Protein 5BYP (pdb70)

Structure (mmCIF, N/CA/C/O backbone):
data_5BYP
#
_entry.id   5BYP
#
_cell.length_a   64.800
_cell.length_b   64.800
_cell.length_c   235.930
_cell.angle_alpha   90.000
_cell.angle_beta   90.000
_cell.angle_gamma   90.000
#
_symmetry.space_group_name_H-M   'I 41 2 2'
#
loop_
_atom_site.group_PDB
_atom_site.id
_atom_site.type_symbol
_atom_site.label_atom_id
_atom_site.label_alt_id
_atom_site.label_comp_id
_atom_site.label_asym_id
_atom_site.label_entity_id
_atom_site.label_seq_id
_atom_site.pdbx_PDB_ins_code
_atom_site.Cartn_x
_atom_site.Cartn_y
_atom_site.Cartn_z
_atom_site.occupancy
_atom_site.B_iso_or_equiv
_atom_site.auth_seq_id
_atom_site.auth_comp_id
_atom_site.auth_asym_id
_atom_site.auth_atom_id
_atom_site.pdbx_PDB_model_num
ATOM 1 N N . ASP A 1 7 ? -7.599 22.574 -27.952 1.00 118.93 30 ASP A N 1
ATOM 2 C CA . ASP A 1 7 ? -8.918 23.034 -27.525 1.00 118.60 30 ASP A CA 1
ATOM 3 C C . ASP A 1 7 ? -8.999 23.156 -25.960 1.00 123.85 30 ASP A C 1
ATOM 4 O O . ASP A 1 7 ? -10.062 23.508 -25.412 1.00 122.16 30 ASP A O 1
ATOM 6 N N . TRP A 1 8 ? -7.863 22.894 -25.258 1.00 121.30 31 TRP A N 1
ATOM 7 C CA . TRP A 1 8 ? -7.818 22.994 -23.797 1.00 118.63 31 TRP A CA 1
ATOM 8 C C . TRP A 1 8 ? -7.125 24.277 -23.318 1.00 120.22 31 TRP A C 1
ATOM 9 O O . TRP A 1 8 ? -7.419 24.751 -22.221 1.00 118.06 31 TRP A O 1
ATOM 20 N N . VAL A 1 9 ? -6.189 24.807 -24.125 1.00 117.06 32 VAL A N 1
ATOM 21 C CA . VAL A 1 9 ? -5.331 25.971 -23.853 1.00 115.33 32 VAL A CA 1
ATOM 22 C C . VAL A 1 9 ? -6.116 27.177 -23.266 1.00 117.74 32 VAL A C 1
ATOM 23 O O . VAL A 1 9 ? -7.233 27.465 -23.705 1.00 119.40 32 VAL A O 1
ATOM 27 N N . GLY A 1 10 ? -5.503 27.846 -22.281 1.00 111.13 33 GLY A N 1
ATOM 28 C CA . GLY A 1 10 ? -6.048 29.037 -21.640 1.00 110.33 33 GLY A CA 1
ATOM 29 C C . GLY A 1 10 ? -6.492 28.862 -20.197 1.00 110.52 33 GLY A C 1
ATOM 30 O O . GLY A 1 10 ? -6.364 27.773 -19.625 1.00 108.33 33 GLY A O 1
ATOM 31 N N . LYS A 1 11 ? -7.008 29.961 -19.595 1.00 105.30 34 LYS A N 1
ATOM 32 C CA . LYS A 1 11 ? -7.543 29.985 -18.231 1.00 101.51 34 LYS A CA 1
ATOM 33 C C . LYS A 1 11 ? -9.026 29.654 -18.255 1.00 103.55 34 LYS A C 1
ATOM 34 O O . LYS A 1 11 ? -9.753 30.105 -19.151 1.00 106.22 34 LYS A O 1
ATOM 40 N N . TRP A 1 12 ? -9.478 28.877 -17.273 1.00 96.10 35 TRP A N 1
ATOM 41 C CA . TRP A 1 12 ? -10.864 28.445 -17.166 1.00 95.89 35 TRP A CA 1
ATOM 42 C C . TRP A 1 12 ? -11.398 28.723 -15.771 1.00 98.98 35 TRP A C 1
ATOM 43 O O . TRP A 1 12 ? -10.899 28.160 -14.797 1.00 98.11 35 TRP A O 1
ATOM 54 N N . GLN A 1 13 ? -12.383 29.611 -15.655 1.00 96.48 36 GLN A N 1
ATOM 55 C CA . GLN A 1 13 ? -12.911 29.934 -14.349 1.00 95.48 36 GLN A CA 1
ATOM 56 C C . GLN A 1 13 ? -13.908 28.902 -13.909 1.00 99.65 36 GLN A C 1
ATOM 57 O O . GLN A 1 13 ? -14.899 28.682 -14.608 1.00 101.65 36 GLN A O 1
ATOM 63 N N . LEU A 1 14 ? -13.691 28.300 -12.713 1.00 93.81 37 LEU A N 1
ATOM 64 C CA . LEU A 1 14 ? -14.675 27.381 -12.161 1.00 93.12 37 LEU A CA 1
ATOM 65 C C . LEU A 1 14 ? -15.868 28.199 -11.664 1.00 95.71 37 LEU A C 1
ATOM 66 O O . LEU A 1 14 ? -15.748 28.975 -10.702 1.00 94.19 37 LEU A O 1
ATOM 71 N N . ARG A 1 15 ? -16.982 28.101 -12.398 1.00 92.93 38 ARG A N 1
ATOM 72 C CA . ARG A 1 15 ? -18.206 28.818 -12.082 1.00 94.02 38 ARG A CA 1
ATOM 73 C C . ARG A 1 15 ? -18.911 28.151 -10.903 1.00 96.56 38 ARG A C 1
ATOM 74 O O . ARG A 1 15 ? -19.312 28.856 -9.982 1.00 97.39 38 ARG A O 1
ATOM 76 N N . GLU A 1 16 ? -19.042 26.798 -10.900 1.00 91.23 39 GLU A N 1
ATOM 77 C CA . GLU A 1 16 ? -19.733 26.138 -9.800 1.00 91.89 39 GLU A CA 1
ATOM 78 C C . GLU A 1 16 ? -19.430 24.639 -9.666 1.00 95.82 39 GLU A C 1
ATOM 79 O O . GLU A 1 16 ? -18.973 23.989 -10.607 1.00 92.88 39 GLU A O 1
ATOM 85 N N . TYR A 1 17 ? -19.744 24.099 -8.465 1.00 95.50 40 TYR A N 1
ATOM 86 C CA . TYR A 1 17 ? -19.765 22.674 -8.153 1.00 96.12 40 TYR A CA 1
ATOM 87 C C . TYR A 1 17 ? -21.214 22.205 -8.143 1.00 102.93 40 TYR A C 1
ATOM 88 O O . TYR A 1 17 ? -22.080 22.911 -7.618 1.00 102.93 40 TYR A O 1
ATOM 97 N N . GLN A 1 18 ? -21.477 21.016 -8.700 1.00 100.08 41 GLN A N 1
ATOM 98 C CA . GLN A 1 18 ? -22.796 20.400 -8.727 1.00 102.44 41 GLN A CA 1
ATOM 99 C C . GLN A 1 18 ? -22.697 19.029 -8.095 1.00 107.38 41 GLN A C 1
ATOM 100 O O . GLN A 1 18 ? -22.229 18.085 -8.735 1.00 106.73 41 GLN A O 1
ATOM 106 N N . TYR A 1 19 ? -23.056 18.922 -6.820 1.00 105.86 42 TYR A N 1
ATOM 107 C CA . TYR A 1 19 ? -22.916 17.666 -6.081 1.00 106.68 42 TYR A CA 1
ATOM 108 C C . TYR A 1 19 ? -24.020 16.688 -6.498 1.00 113.56 42 TYR A C 1
ATOM 109 O O . TYR A 1 19 ? -25.079 17.147 -6.935 1.00 116.91 42 TYR A O 1
ATOM 118 N N . PRO A 1 20 ? -23.731 15.346 -6.512 1.00 108.24 43 PRO A N 1
ATOM 119 C CA . PRO A 1 20 ? -24.711 14.369 -7.010 1.00 111.74 43 PRO A CA 1
ATOM 120 C C . PRO A 1 20 ? -26.167 14.695 -6.682 1.00 119.32 43 PRO A C 1
ATOM 121 O O . PRO A 1 20 ? -26.900 15.058 -7.591 1.00 120.65 43 PRO A O 1
ATOM 125 N N . ASP A 1 21 ? -26.554 14.657 -5.410 1.00 117.34 44 ASP A N 1
ATOM 126 C CA . ASP A 1 21 ? -27.912 14.857 -4.907 1.00 121.18 44 ASP A CA 1
ATOM 127 C C . ASP A 1 21 ? -28.602 16.193 -5.359 1.00 123.02 44 ASP A C 1
ATOM 128 O O . ASP A 1 21 ? -29.791 16.363 -5.105 1.00 126.57 44 ASP A O 1
ATOM 133 N N . GLY A 1 22 ? -27.893 17.078 -6.055 1.00 115.35 45 GLY A N 1
ATOM 134 C CA . GLY A 1 22 ? -28.500 18.294 -6.595 1.00 115.57 45 GLY A CA 1
ATOM 135 C C . GLY A 1 22 ? -27.902 19.637 -6.209 1.00 117.35 45 GLY A C 1
ATOM 136 O O . GLY A 1 22 ? -28.083 20.612 -6.950 1.00 116.75 45 GLY A O 1
ATOM 137 N N . LYS A 1 23 ? -27.196 19.717 -5.044 1.00 111.27 46 LYS A N 1
ATOM 138 C CA . LYS A 1 23 ? -26.651 20.970 -4.498 1.00 108.19 46 LYS A CA 1
ATOM 139 C C . LYS A 1 23 ? -25.713 21.718 -5.500 1.00 109.83 46 LYS A C 1
ATOM 140 O O . LYS A 1 23 ? -24.972 21.071 -6.253 1.00 107.04 46 LYS A O 1
ATOM 142 N N . VAL A 1 24 ? -25.775 23.101 -5.497 1.00 106.84 47 VAL A N 1
ATOM 143 C CA . VAL A 1 24 ? -24.969 23.966 -6.375 1.00 104.18 47 VAL A CA 1
ATOM 144 C C . VAL A 1 24 ? -24.106 24.949 -5.526 1.00 109.15 47 VAL A C 1
ATOM 145 O O . VAL A 1 24 ? -24.633 25.683 -4.694 1.00 111.85 47 VAL A O 1
ATOM 149 N N . GLN A 1 25 ? -22.787 24.928 -5.726 1.00 103.35 48 GLN A N 1
ATOM 150 C CA . GLN A 1 25 ? -21.870 25.795 -4.986 1.00 101.58 48 GLN A CA 1
ATOM 151 C C . GLN A 1 25 ? -21.223 26.848 -5.905 1.00 106.70 48 GLN A C 1
ATOM 152 O O . GLN A 1 25 ? -20.384 26.509 -6.739 1.00 102.78 48 GLN A O 1
ATOM 158 N N . LYS A 1 26 ? -21.657 28.130 -5.766 1.00 107.37 49 LYS A N 1
ATOM 159 C CA . LYS A 1 26 ? -21.110 29.268 -6.518 1.00 107.53 49 LYS A CA 1
ATOM 160 C C . LYS A 1 26 ? -19.627 29.480 -6.169 1.00 110.68 49 LYS A C 1
ATOM 161 O O . LYS A 1 26 ? -19.283 29.576 -4.990 1.00 110.68 49 LYS A O 1
ATOM 167 N N . VAL A 1 27 ? -18.755 29.488 -7.202 1.00 106.21 50 VAL A N 1
ATOM 168 C CA . VAL A 1 27 ? -17.296 29.676 -7.091 1.00 104.25 50 VAL A CA 1
ATOM 169 C C . VAL A 1 27 ? -16.862 30.875 -7.972 1.00 113.03 50 VAL A C 1
ATOM 170 O O . VAL A 1 27 ? -17.367 31.020 -9.091 1.00 115.50 50 VAL A O 1
ATOM 174 N N . ASP A 1 28 ? -15.928 31.722 -7.484 1.00 110.38 51 ASP A N 1
ATOM 175 C CA . ASP A 1 28 ? -15.478 32.897 -8.254 1.00 111.98 51 ASP A CA 1
ATOM 176 C C . ASP A 1 28 ? -13.966 33.037 -8.230 1.00 110.37 51 ASP A C 1
ATOM 177 O O . ASP A 1 28 ? -13.369 33.550 -9.180 1.00 111.21 51 ASP A O 1
ATOM 182 N N . SER A 1 29 ? -13.366 32.579 -7.125 1.00 100.87 52 SER A N 1
ATOM 183 C CA . SER A 1 29 ? -11.952 32.652 -6.794 1.00 96.92 52 SER A CA 1
ATOM 184 C C . SER A 1 29 ? -11.078 31.609 -7.547 1.00 91.31 52 SER A C 1
ATOM 185 O O . SER A 1 29 ? -9.857 31.784 -7.593 1.00 89.28 52 SER A O 1
ATOM 188 N N . ILE A 1 30 ? -11.680 30.550 -8.125 1.00 82.77 53 ILE A N 1
ATOM 189 C CA . ILE A 1 30 ? -10.916 29.428 -8.689 1.00 79.78 53 ILE A CA 1
ATOM 190 C C . ILE A 1 30 ? -10.793 29.474 -10.236 1.00 85.69 53 ILE A C 1
ATOM 191 O O . ILE A 1 30 ? -11.775 29.696 -10.952 1.00 87.14 53 ILE A O 1
ATOM 196 N N . PHE A 1 31 ? -9.554 29.216 -10.729 1.00 81.03 54 PHE A N 1
ATOM 197 C CA . PHE A 1 31 ? -9.209 29.148 -12.151 1.00 80.88 54 PHE A CA 1
ATOM 198 C C . PHE A 1 31 ? -8.300 27.945 -12.414 1.00 84.19 54 PHE A C 1
ATOM 199 O O . PHE A 1 31 ? -7.442 27.631 -11.584 1.00 83.63 54 PHE A O 1
ATOM 207 N N . TYR A 1 32 ? -8.500 27.261 -13.564 1.00 80.45 55 TYR A N 1
ATOM 208 C CA . TYR A 1 32 ? -7.650 26.153 -14.051 1.00 78.37 55 TYR A CA 1
ATOM 209 C C . TYR A 1 32 ? -7.021 26.579 -15.348 1.00 83.52 55 TYR A C 1
ATOM 210 O O . TYR A 1 32 ? -7.691 27.188 -16.163 1.00 85.03 55 TYR A O 1
ATOM 219 N N . GLY A 1 33 ? -5.737 26.310 -15.516 1.00 81.73 56 GLY A N 1
ATOM 220 C CA . GLY A 1 33 ? -4.990 26.668 -16.725 1.00 83.67 56 GLY A CA 1
ATOM 221 C C . GLY A 1 33 ? -4.397 25.451 -17.395 1.00 86.63 56 GLY A C 1
ATOM 222 O O . GLY A 1 33 ? -3.907 24.548 -16.716 1.00 83.84 56 GLY A O 1
ATOM 223 N N . PHE A 1 34 ? -4.474 25.399 -18.722 1.00 86.04 57 PHE A N 1
ATOM 224 C CA . PHE A 1 34 ? -3.983 24.263 -19.490 1.00 86.65 57 PHE A CA 1
ATOM 225 C C . PHE A 1 34 ? -3.066 24.750 -20.596 1.00 95.36 57 PHE A C 1
ATOM 226 O O . PHE A 1 34 ? -3.427 25.676 -21.307 1.00 96.89 57 PHE A O 1
ATOM 234 N N . GLN A 1 35 ? -1.862 24.188 -20.700 1.00 94.71 58 GLN A N 1
ATOM 235 C CA . GLN A 1 35 ? -0.898 24.584 -21.739 1.00 98.78 58 GLN A CA 1
ATOM 236 C C . GLN A 1 35 ? -0.014 23.425 -22.137 1.00 103.48 58 GLN A C 1
ATOM 237 O O . GLN A 1 35 ? 0.902 23.093 -21.388 1.00 102.93 58 GLN A O 1
ATOM 243 N N . LYS A 1 36 ? -0.260 22.832 -23.320 1.00 101.58 59 LYS A N 1
ATOM 244 C CA . LYS A 1 36 ? 0.559 21.782 -23.949 1.00 102.91 59 LYS A CA 1
ATOM 245 C C . LYS A 1 36 ? 1.123 20.756 -22.935 1.00 103.79 59 LYS A C 1
ATOM 246 O O . LYS A 1 36 ? 2.336 20.559 -22.854 1.00 104.82 59 LYS A O 1
ATOM 252 N N . GLY A 1 37 ? 0.233 20.130 -22.172 1.00 97.72 60 GLY A N 1
ATOM 253 C CA . GLY A 1 37 ? 0.607 19.137 -21.165 1.00 95.33 60 GLY A CA 1
ATOM 254 C C . GLY A 1 37 ? 0.765 19.664 -19.744 1.00 93.62 60 GLY A C 1
ATOM 255 O O . GLY A 1 37 ? 0.699 18.888 -18.790 1.00 90.85 60 GLY A O 1
ATOM 256 N N . SER A 1 38 ? 0.982 20.979 -19.587 1.00 88.89 61 SER A N 1
ATOM 257 C CA . SER A 1 38 ? 1.161 21.591 -18.270 1.00 86.49 61 SER A CA 1
ATOM 258 C C . SER A 1 38 ? -0.143 22.121 -17.703 1.00 89.52 61 SER A C 1
ATOM 259 O O . SER A 1 38 ? -0.989 22.663 -18.431 1.00 90.41 61 SER A O 1
ATOM 262 N N . PHE A 1 39 ? -0.285 21.996 -16.387 1.00 81.86 62 PHE A N 1
ATOM 263 C CA . PHE A 1 39 ? -1.468 22.429 -15.681 1.00 78.63 62 PHE A CA 1
ATOM 264 C C . PHE A 1 39 ? -1.128 23.504 -14.674 1.00 82.56 62 PHE A C 1
ATOM 265 O O . PHE A 1 39 ? -0.086 23.446 -14.026 1.00 82.60 62 PHE A O 1
ATOM 273 N N . LEU A 1 40 ? -2.011 24.498 -14.561 1.00 79.41 63 LEU A N 1
ATOM 274 C CA . LEU A 1 40 ? -1.935 25.616 -13.621 1.00 78.08 63 LEU A CA 1
ATOM 275 C C . LEU A 1 40 ? -3.256 25.780 -12.939 1.00 81.27 63 LEU A C 1
ATOM 276 O O . LEU A 1 40 ? -4.294 25.581 -13.568 1.00 83.19 63 LEU A O 1
ATOM 281 N N . ALA A 1 41 ? -3.248 26.173 -11.676 1.00 75.45 64 ALA A N 1
ATOM 282 C CA . ALA A 1 41 ? -4.474 26.446 -10.939 1.00 75.50 64 ALA A CA 1
ATOM 283 C C . ALA A 1 41 ? -4.230 27.607 -9.967 1.00 85.45 64 ALA A C 1
ATOM 284 O O . ALA A 1 41 ? -3.120 27.713 -9.420 1.00 85.02 64 ALA A O 1
ATOM 286 N N . TYR A 1 42 ? -5.218 28.536 -9.819 1.00 86.24 65 TYR A N 1
ATOM 287 C CA . TYR A 1 42 ? -5.063 29.697 -8.925 1.00 88.55 65 TYR A CA 1
ATOM 288 C C . TYR A 1 42 ? -6.343 30.016 -8.138 1.00 89.62 65 TYR A C 1
ATOM 289 O O . TYR A 1 42 ? -7.459 29.925 -8.670 1.00 87.43 65 TYR A O 1
ATOM 298 N N . CYS A 1 43 ? -6.146 30.423 -6.864 1.00 86.24 66 CYS A N 1
ATOM 299 C CA . CYS A 1 43 ? -7.186 30.853 -5.933 1.00 86.26 66 CYS A CA 1
ATOM 300 C C . CYS A 1 43 ? -7.020 32.312 -5.676 1.00 93.19 66 CYS A C 1
ATOM 301 O O . CYS A 1 43 ? -5.973 32.735 -5.203 1.00 91.74 66 CYS A O 1
ATOM 312 N N . ASN A 1 45 ? -8.063 36.369 -4.389 1.00 104.37 68 ASN A N 1
ATOM 313 C CA . ASN A 1 45 ? -8.289 37.181 -3.213 1.00 106.76 68 ASN A CA 1
ATOM 314 C C . ASN A 1 45 ? -8.443 38.623 -3.711 1.00 114.50 68 ASN A C 1
ATOM 315 O O . ASN A 1 45 ? -7.531 39.135 -4.3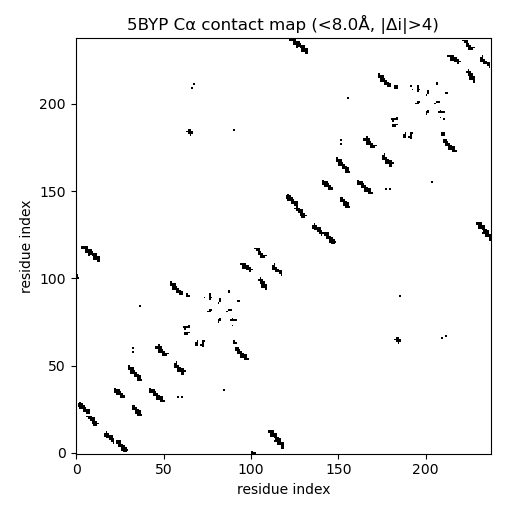73 1.00 116.15 68 ASN A O 1
ATOM 317 N N . LYS A 1 46 ? -9.641 39.243 -3.485 1.00 111.29 69 LYS A N 1
ATOM 318 C CA . LYS A 1 46 ? -9.965 40.629 -3.900 1.00 113.77 69 LYS A CA 1
ATOM 319 C C . LYS A 1 46 ? -8.912 41.604 -3.385 1.00 117.18 69 LYS A C 1
ATOM 320 O O . LYS A 1 46 ? -8.892 42.776 -3.769 1.00 119.81 69 LYS A O 1
ATOM 322 N N . SER A 1 47 ? -8.052 41.093 -2.495 1.00 110.60 70 SER A N 1
ATOM 323 C CA . SER A 1 47 ? -6.870 41.716 -1.919 1.00 110.61 70 SER A CA 1
ATOM 324 C C . SER A 1 47 ? -5.978 42.306 -3.014 1.00 113.05 70 SER A C 1
ATOM 325 O O . SER A 1 47 ? -5.704 43.511 -2.987 1.00 118.30 70 SER A O 1
ATOM 328 N N . GLY A 1 48 ? -5.625 41.462 -3.998 1.00 100.92 71 GLY A N 1
ATOM 329 C CA . GLY A 1 48 ? -4.718 41.768 -5.104 1.00 99.44 71 GLY A CA 1
ATOM 330 C C . GLY A 1 48 ? -3.610 40.733 -5.201 1.00 98.27 71 GLY A C 1
ATOM 331 O O . GLY A 1 48 ? -2.576 40.951 -5.842 1.00 98.34 71 GLY A O 1
ATOM 332 N N . SER A 1 49 ? -3.837 39.595 -4.567 1.00 89.97 72 SER A N 1
ATOM 333 C CA . SER A 1 49 ? -2.904 38.488 -4.497 1.00 85.70 72 SER A CA 1
ATOM 334 C C . SER A 1 49 ? -3.639 37.204 -4.778 1.00 83.40 72 SER A C 1
ATOM 335 O O . SER A 1 49 ? -4.848 37.145 -4.586 1.00 83.57 72 SER A O 1
ATOM 338 N N . TYR A 1 50 ? -2.940 36.194 -5.262 1.00 77.45 73 TYR A N 1
ATOM 339 C CA . TYR A 1 50 ? -3.519 34.869 -5.524 1.00 75.68 73 TYR A CA 1
ATOM 340 C C . TYR A 1 50 ? -2.522 33.743 -5.211 1.00 78.88 73 TYR A C 1
ATOM 341 O O . TYR A 1 50 ? -1.308 33.920 -5.292 1.00 78.75 73 TYR A O 1
ATOM 350 N N . GLU A 1 51 ? -3.041 32.589 -4.849 1.00 75.94 74 GLU A N 1
ATOM 351 C CA . GLU A 1 51 ? -2.195 31.426 -4.588 1.00 74.50 74 GLU A CA 1
ATOM 352 C C . GLU A 1 51 ? -2.284 30.486 -5.786 1.00 75.76 74 GLU A C 1
ATOM 353 O O . GLU A 1 51 ? -3.368 30.322 -6.351 1.00 76.16 74 GLU A O 1
ATOM 359 N N . GLY A 1 52 ? -1.151 29.935 -6.183 1.00 70.95 75 GLY A N 1
ATOM 360 C CA . GLY A 1 52 ? -1.053 29.068 -7.348 1.00 71.26 75 GLY A CA 1
ATOM 361 C C . GLY A 1 52 ? -0.532 27.653 -7.130 1.00 74.78 75 GLY A C 1
ATOM 362 O O . GLY A 1 52 ? 0.174 27.368 -6.154 1.00 71.58 75 GLY A O 1
ATOM 363 N N . PHE A 1 53 ? -0.889 26.760 -8.075 1.00 71.92 76 PHE A N 1
ATOM 364 C CA . PHE A 1 53 ? -0.515 25.354 -8.106 1.00 71.35 76 PHE A CA 1
ATOM 365 C C . PHE A 1 53 ? -0.172 24.956 -9.504 1.00 77.93 76 PHE A C 1
ATOM 366 O O . PHE A 1 53 ? -0.618 25.601 -10.440 1.00 78.99 76 PHE A O 1
ATOM 374 N N . TYR A 1 54 ? 0.637 23.915 -9.670 1.00 76.67 77 TYR A N 1
ATOM 375 C CA . TYR A 1 54 ? 1.041 23.512 -11.005 1.00 77.40 77 TYR A CA 1
ATOM 376 C C . TYR A 1 54 ? 1.196 21.997 -11.086 1.00 78.66 77 TYR A C 1
ATOM 377 O O . TYR A 1 54 ? 1.303 21.314 -10.078 1.00 76.81 77 TYR A O 1
ATOM 386 N N . GLY A 1 55 ? 1.123 21.488 -12.291 1.00 76.61 78 GLY A N 1
ATOM 387 C CA . GLY A 1 55 ? 1.254 20.067 -12.548 1.00 76.44 78 GLY A CA 1
ATOM 388 C C . GLY A 1 55 ? 1.187 19.754 -14.011 1.00 80.96 78 GLY A C 1
ATOM 389 O O . GLY A 1 55 ? 1.512 20.604 -14.851 1.00 83.05 78 GLY A O 1
ATOM 390 N N . TYR A 1 56 ? 0.759 18.543 -14.332 1.00 77.18 79 TYR A N 1
ATOM 391 C CA . TYR A 1 56 ? 0.600 18.134 -15.735 1.00 78.57 79 TYR A CA 1
ATOM 392 C C . TYR A 1 56 ? -0.707 17.373 -15.902 1.00 81.81 79 TYR A C 1
ATOM 393 O O . TYR A 1 56 ? -1.265 16.889 -14.913 1.00 78.69 79 TYR A O 1
ATOM 402 N N . TYR A 1 57 ? -1.199 17.274 -17.146 1.00 80.29 80 TYR A N 1
ATOM 403 C CA . TYR A 1 57 ? -2.406 16.526 -17.417 1.00 81.23 80 TYR A CA 1
ATOM 404 C C . TYR A 1 57 ? -2.155 15.560 -18.532 1.00 86.85 80 TYR A C 1
ATOM 405 O O . TYR A 1 57 ? -1.246 15.768 -19.318 1.00 87.77 80 TYR A O 1
ATOM 414 N N . LYS A 1 58 ? -2.940 14.489 -18.588 1.00 86.03 81 LYS A N 1
ATOM 415 C CA . LYS A 1 58 ? -2.860 13.491 -19.655 1.00 89.62 81 LYS A CA 1
ATOM 416 C C . LYS A 1 58 ? -4.286 13.220 -20.187 1.00 96.61 81 LYS A C 1
ATOM 417 O O . LYS A 1 58 ? -5.218 13.033 -19.402 1.00 95.51 81 LYS A O 1
ATOM 419 N N . LEU A 1 59 ? -4.459 13.268 -21.494 1.00 98.29 82 LEU A N 1
ATOM 420 C CA . LEU A 1 59 ? -5.764 13.024 -22.124 1.00 101.90 82 LEU A CA 1
ATOM 421 C C . LEU A 1 59 ? -5.852 11.587 -22.642 1.00 109.22 82 LEU A C 1
ATOM 422 O O . LEU A 1 59 ? -5.009 11.167 -23.429 1.00 109.52 82 LEU A O 1
ATOM 427 N N . LYS A 1 60 ? -6.847 10.831 -22.160 1.00 108.19 83 LYS A N 1
ATOM 428 C CA . LYS A 1 60 ? -7.081 9.428 -22.521 1.00 112.77 83 LYS A CA 1
ATOM 429 C C . LYS A 1 60 ? -8.573 9.190 -22.737 1.00 121.49 83 LYS A C 1
ATOM 430 O O . LYS A 1 60 ? -9.362 9.381 -21.817 1.00 120.35 83 LYS A O 1
ATOM 436 N N . ASP A 1 61 ? -8.959 8.797 -23.958 1.00 123.90 84 ASP A N 1
ATOM 437 C CA . ASP A 1 61 ? -10.350 8.533 -24.339 1.00 127.81 84 ASP A CA 1
ATOM 438 C C . ASP A 1 61 ? -11.242 9.764 -24.043 1.00 128.91 84 ASP A C 1
ATOM 439 O O . ASP A 1 61 ? -11.160 10.752 -24.772 1.00 128.66 84 ASP A O 1
ATOM 441 N N . ASP A 1 62 ? -12.061 9.711 -22.973 1.00 123.41 85 ASP A N 1
ATOM 442 C CA . ASP A 1 62 ? -12.931 10.823 -22.571 1.00 121.96 85 ASP A CA 1
ATOM 443 C C . ASP A 1 62 ? -12.578 11.254 -21.144 1.00 120.60 85 ASP A C 1
ATOM 444 O O . ASP A 1 62 ? -13.447 11.643 -20.355 1.00 118.74 85 ASP A O 1
ATOM 449 N N . GLU A 1 63 ? -11.286 11.175 -20.813 1.00 114.51 86 GLU A N 1
ATOM 450 C CA . GLU A 1 63 ? -10.799 11.469 -19.478 1.00 109.22 86 GLU A CA 1
ATOM 451 C C . GLU A 1 63 ? -9.587 12.397 -19.495 1.00 108.08 86 GLU A C 1
ATOM 452 O O . GLU A 1 63 ? -8.817 12.406 -20.456 1.00 108.63 86 GLU A O 1
ATOM 458 N N . ILE A 1 64 ? -9.411 13.158 -18.411 1.00 99.74 87 ILE A N 1
ATOM 459 C CA . ILE A 1 64 ? -8.257 14.019 -18.202 1.00 95.88 87 ILE A CA 1
ATOM 460 C C . ILE A 1 64 ? -7.701 13.684 -16.819 1.00 96.49 87 ILE A C 1
ATOM 461 O O . ILE A 1 64 ? -8.454 13.653 -15.828 1.00 93.95 87 ILE A O 1
ATOM 466 N N . SER A 1 65 ? -6.411 13.339 -16.765 1.00 90.83 88 SER A N 1
ATOM 467 C CA . SER A 1 65 ? -5.772 12.982 -15.510 1.00 86.75 88 SER A CA 1
ATOM 468 C C . SER A 1 65 ? -4.874 14.090 -15.066 1.00 88.29 88 SER A C 1
ATOM 469 O O . SER A 1 65 ? -3.789 14.274 -15.629 1.00 89.59 88 SER A O 1
ATOM 472 N N . ILE A 1 66 ? -5.324 14.864 -14.071 1.00 80.92 89 ILE A N 1
ATOM 473 C CA . ILE A 1 66 ? -4.527 15.974 -13.570 1.00 77.09 89 ILE A CA 1
ATOM 474 C C . ILE A 1 66 ? -3.678 15.509 -12.381 1.00 77.56 89 ILE A C 1
ATOM 475 O O . ILE A 1 66 ? -4.207 14.993 -11.387 1.00 77.58 89 ILE A O 1
ATOM 480 N N . THR A 1 67 ? -2.356 15.688 -12.501 1.00 71.34 90 THR A N 1
ATOM 481 C CA . THR A 1 67 ? -1.374 15.345 -11.467 1.00 68.63 90 THR A CA 1
ATOM 482 C C . THR A 1 67 ? -0.649 16.611 -11.052 1.00 71.89 90 THR A C 1
ATOM 483 O O . THR A 1 67 ? -0.193 17.362 -11.915 1.00 72.14 90 THR A O 1
ATOM 487 N N . LEU A 1 68 ? -0.575 16.878 -9.737 1.00 68.80 91 LEU A N 1
ATOM 488 C CA . LEU A 1 68 ? 0.114 18.063 -9.224 1.00 67.76 91 LEU A CA 1
ATOM 489 C C . LEU A 1 68 ? 1.597 17.801 -8.987 1.00 77.00 91 LEU A C 1
ATOM 490 O O . LEU A 1 68 ? 1.967 16.756 -8.436 1.00 77.45 91 LEU A O 1
ATOM 495 N N . TRP A 1 69 ? 2.428 18.812 -9.292 1.00 74.53 92 TRP A N 1
ATOM 496 C CA . TRP A 1 69 ? 3.858 18.753 -9.099 1.00 74.94 92 TRP A CA 1
ATOM 497 C C . TRP A 1 69 ? 4.282 19.437 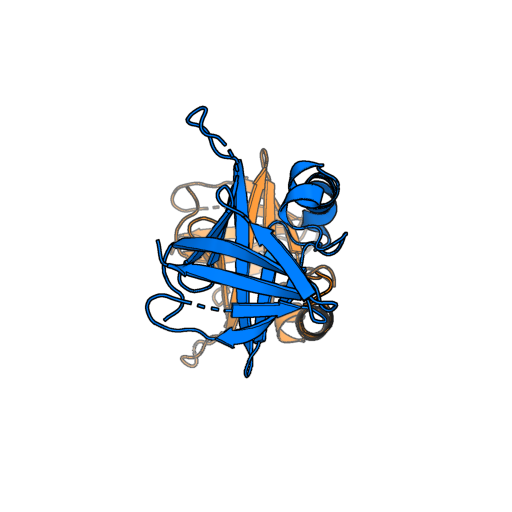-7.784 1.00 74.80 92 TRP A C 1
ATOM 498 O O . TRP A 1 69 ? 3.808 20.531 -7.480 1.00 71.48 92 TRP A O 1
ATOM 509 N N . PRO A 1 70 ? 5.146 18.811 -6.948 1.00 72.18 93 PRO A N 1
ATOM 510 C CA . PRO A 1 70 ? 5.846 17.526 -7.128 1.00 70.86 93 PRO A CA 1
ATOM 511 C C . PRO A 1 70 ? 4.940 16.336 -6.894 1.00 70.66 93 PRO A C 1
ATOM 512 O O . PRO A 1 70 ? 4.078 16.369 -6.016 1.00 69.76 93 PRO A O 1
ATOM 516 N N . ASP A 1 71 ? 5.164 15.276 -7.661 1.00 66.53 94 ASP A N 1
ATOM 517 C CA . ASP A 1 71 ? 4.402 14.053 -7.541 1.00 65.99 94 ASP A CA 1
ATOM 518 C C . ASP A 1 71 ? 4.960 13.217 -6.370 1.00 69.54 94 ASP A C 1
ATOM 519 O O . ASP A 1 71 ? 5.835 13.691 -5.664 1.00 67.57 94 ASP A O 1
ATOM 524 N N . ASN A 1 72 ? 4.450 11.998 -6.149 1.00 67.45 95 ASN A N 1
ATOM 525 C CA . ASN A 1 72 ? 4.925 11.199 -5.017 1.00 66.67 95 ASN A CA 1
ATOM 526 C C . ASN A 1 72 ? 5.973 10.177 -5.416 1.00 72.12 95 ASN A C 1
ATOM 527 O O . ASN A 1 72 ? 5.974 9.067 -4.883 1.00 73.97 95 ASN A O 1
ATOM 532 N N . SER A 1 73 ? 6.922 10.561 -6.262 1.00 68.55 96 SER A N 1
ATOM 533 C CA . SER A 1 73 ? 8.040 9.666 -6.573 1.00 70.20 96 SER A CA 1
ATOM 534 C C . SER A 1 73 ? 8.985 9.588 -5.363 1.00 73.70 96 SER A C 1
ATOM 535 O O . SER A 1 73 ? 8.869 10.412 -4.474 1.00 71.32 96 SER A O 1
ATOM 538 N N . SER A 1 74 ? 9.908 8.612 -5.317 1.00 72.89 97 SER A N 1
ATOM 539 C CA . SER A 1 74 ? 10.813 8.471 -4.175 1.00 73.55 97 SER A CA 1
ATOM 540 C C . SER A 1 74 ? 11.566 9.799 -3.867 1.00 79.27 97 SER A C 1
ATOM 541 O O . SER A 1 74 ? 11.525 10.256 -2.735 1.00 78.45 97 SER A O 1
ATOM 544 N N . GLY A 1 75 ? 12.124 10.448 -4.888 1.00 78.06 98 GLY A N 1
ATOM 545 C CA . GLY A 1 75 ? 12.888 11.685 -4.726 1.00 77.75 98 GLY A CA 1
ATOM 546 C C . GLY A 1 75 ? 12.095 12.932 -4.414 1.00 80.56 98 GLY A C 1
ATOM 547 O O . GLY A 1 75 ? 12.684 13.946 -4.025 1.00 81.43 98 GLY A O 1
ATOM 548 N N . ASN A 1 76 ? 10.756 12.874 -4.567 1.00 76.37 99 ASN A N 1
ATOM 549 C CA . ASN A 1 76 ? 9.854 14.022 -4.340 1.00 75.03 99 ASN A CA 1
ATOM 550 C C . ASN A 1 76 ? 8.951 13.924 -3.081 1.00 77.14 99 ASN A C 1
ATOM 551 O O . ASN A 1 76 ? 8.352 14.931 -2.718 1.00 76.55 99 ASN A O 1
ATOM 556 N N . GLU A 1 77 ? 8.824 12.737 -2.455 1.00 73.68 100 GLU A N 1
ATOM 557 C CA . GLU A 1 77 ? 7.884 12.452 -1.351 1.00 73.80 100 GLU A CA 1
ATOM 558 C C . GLU A 1 77 ? 7.858 13.525 -0.256 1.00 75.89 100 GLU A C 1
ATOM 559 O O . GLU A 1 77 ? 6.781 13.832 0.238 1.00 74.92 100 GLU A O 1
ATOM 565 N N . ALA A 1 78 ? 9.021 14.062 0.144 1.00 72.86 101 ALA A N 1
ATOM 566 C CA . ALA A 1 78 ? 9.112 15.062 1.208 1.00 73.12 101 ALA A CA 1
ATOM 567 C C . ALA A 1 78 ? 8.371 16.353 0.829 1.00 76.70 101 ALA A C 1
ATOM 568 O O . ALA A 1 78 ? 7.535 16.830 1.598 1.00 77.79 101 ALA A O 1
ATOM 570 N N . ALA A 1 79 ? 8.634 16.874 -0.373 1.00 72.35 102 ALA A N 1
ATOM 571 C CA . ALA A 1 79 ? 7.985 18.064 -0.896 1.00 70.80 102 ALA A CA 1
ATOM 572 C C . ALA A 1 79 ? 6.517 17.776 -1.242 1.00 72.72 102 ALA A C 1
ATOM 573 O O . ALA A 1 79 ? 5.655 18.628 -0.997 1.00 74.30 102 ALA A O 1
ATOM 575 N N . HIS A 1 80 ? 6.224 16.567 -1.763 1.00 66.19 103 HIS A N 1
ATOM 576 C CA . HIS A 1 80 ? 4.841 16.153 -2.074 1.00 64.56 103 HIS A CA 1
ATOM 577 C C . HIS A 1 80 ? 3.992 16.168 -0.808 1.00 67.73 103 HIS A C 1
ATOM 578 O O . HIS A 1 80 ? 2.906 16.728 -0.815 1.00 64.82 103 HIS A O 1
ATOM 585 N N . GLU A 1 81 ? 4.517 15.571 0.294 1.00 67.82 104 GLU A N 1
ATOM 586 C CA . GLU A 1 81 ? 3.818 15.505 1.571 1.00 69.78 104 GLU A CA 1
ATOM 587 C C . GLU A 1 81 ? 3.622 16.917 2.179 1.00 77.10 104 GLU A C 1
ATOM 588 O O . GLU A 1 81 ? 2.546 17.188 2.730 1.00 75.87 104 GLU A O 1
ATOM 594 N N . GLU A 1 82 ? 4.602 17.843 1.985 1.00 74.09 105 GLU A N 1
ATOM 595 C CA . GLU A 1 82 ? 4.445 19.242 2.413 1.00 73.94 105 GLU A CA 1
ATOM 596 C C . GLU A 1 82 ? 3.276 19.915 1.669 1.00 76.09 105 GLU A C 1
ATOM 597 O O . GLU A 1 82 ? 2.600 20.763 2.235 1.00 77.55 105 GLU A O 1
ATOM 603 N N . LEU A 1 83 ? 3.023 19.511 0.418 1.00 70.56 106 LEU A N 1
ATOM 604 C CA . LEU A 1 83 ? 1.971 20.105 -0.412 1.00 68.85 106 LEU A CA 1
ATOM 605 C C . LEU A 1 83 ? 0.608 19.519 -0.097 1.00 73.70 106 LEU A C 1
ATOM 606 O O . LEU A 1 83 ? -0.321 20.269 0.172 1.00 73.09 106 LEU A O 1
ATOM 611 N N . VAL A 1 84 ? 0.474 18.176 -0.185 1.00 72.90 107 VAL A N 1
ATOM 612 C CA . VAL A 1 84 ? -0.812 17.477 -0.042 1.00 73.57 107 VAL A CA 1
ATOM 613 C C . VAL A 1 84 ? -1.370 17.556 1.390 1.00 78.33 107 VAL A C 1
ATOM 614 O O . VAL A 1 84 ? -2.539 17.230 1.580 1.00 79.46 107 VAL A O 1
ATOM 618 N N . ASN A 1 85 ? -0.570 18.015 2.374 1.00 76.14 108 ASN A N 1
ATOM 619 C CA . ASN A 1 85 ? -1.004 18.184 3.770 1.00 77.76 108 ASN A CA 1
ATOM 620 C C . ASN A 1 85 ? -1.313 19.658 4.093 1.00 82.42 108 ASN A C 1
ATOM 621 O O . ASN A 1 85 ? -1.773 19.945 5.1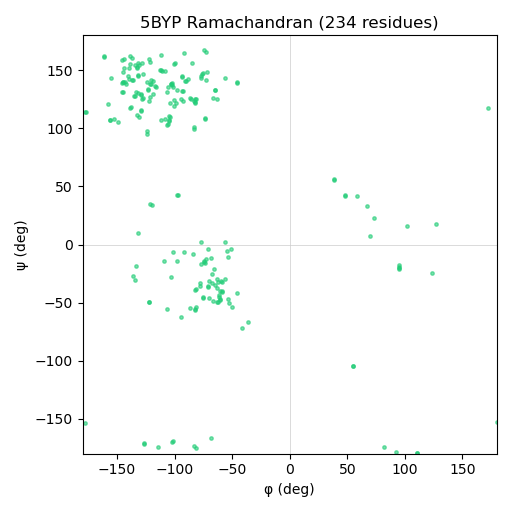94 1.00 84.38 108 ASN A O 1
ATOM 626 N N . SER A 1 86 ? -1.044 20.589 3.163 1.00 76.90 109 SER A N 1
ATOM 627 C CA . SER A 1 86 ? -1.319 22.013 3.365 1.00 76.37 109 SER A CA 1
ATOM 628 C C . SER A 1 86 ? -2.801 22.267 3.297 1.00 82.71 109 SER A C 1
ATOM 629 O O . SER A 1 86 ? -3.478 21.680 2.444 1.00 83.32 109 SER A O 1
ATOM 632 N N . ALA A 1 87 ? -3.313 23.170 4.149 1.00 80.61 110 ALA A N 1
ATOM 633 C CA . ALA A 1 87 ? -4.734 23.532 4.179 1.00 81.28 110 ALA A CA 1
ATOM 634 C C . ALA A 1 87 ? -5.204 24.088 2.814 1.00 85.72 110 ALA A C 1
ATOM 635 O O . ALA A 1 87 ? -6.349 23.871 2.416 1.00 85.90 110 ALA A O 1
ATOM 637 N N . SER A 1 88 ? -4.301 24.771 2.100 1.00 81.48 111 SER A N 1
ATOM 638 C CA . SER A 1 88 ? -4.570 25.393 0.812 1.00 80.56 111 SER A CA 1
ATOM 639 C C . SER A 1 88 ? -4.977 24.348 -0.220 1.00 82.40 111 SER A C 1
ATOM 640 O O . SER A 1 88 ? -5.950 24.542 -0.944 1.00 84.21 111 SER A O 1
ATOM 643 N N . TYR A 1 89 ? -4.260 23.218 -0.242 1.00 74.10 112 TYR A N 1
ATOM 644 C CA . TYR A 1 89 ? -4.501 22.076 -1.109 1.00 70.16 1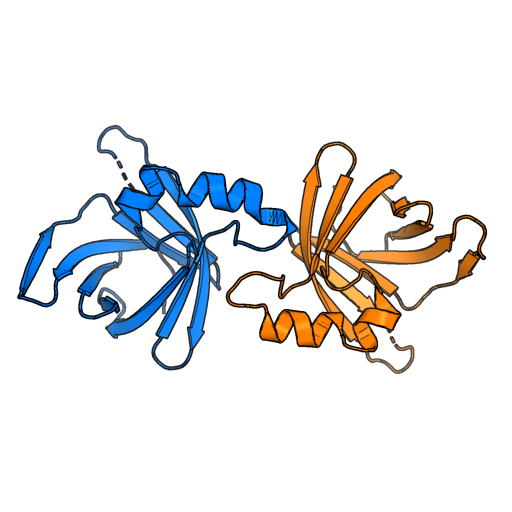12 TYR A CA 1
ATOM 645 C C . TYR A 1 89 ? -5.791 21.364 -0.685 1.00 75.34 112 TYR A C 1
ATOM 646 O O . TYR A 1 89 ? -6.641 21.041 -1.526 1.00 75.65 112 TYR A O 1
ATOM 655 N N . LYS A 1 90 ? -5.954 21.141 0.605 1.00 73.99 113 LYS A N 1
ATOM 656 C CA . LYS A 1 90 ? -7.174 20.499 1.106 1.00 74.99 113 LYS A CA 1
ATOM 657 C C . LYS A 1 90 ? -8.442 21.332 0.758 1.00 79.94 113 LYS A C 1
ATOM 658 O O . LYS A 1 90 ? -9.454 20.763 0.336 1.00 79.16 113 LYS A O 1
ATOM 664 N N . ASN A 1 91 ? -8.355 22.666 0.854 1.00 76.30 114 ASN A N 1
ATOM 665 C CA . ASN A 1 91 ? -9.502 23.499 0.552 1.00 77.67 114 ASN A CA 1
ATOM 666 C C . ASN A 1 91 ? -9.716 23.663 -0.943 1.00 81.12 114 ASN A C 1
ATOM 667 O O . ASN A 1 91 ? -10.857 23.796 -1.388 1.00 83.28 114 ASN A O 1
ATOM 672 N N . PHE A 1 92 ? -8.647 23.726 -1.711 1.00 74.90 115 PHE A N 1
ATOM 673 C CA . PHE A 1 92 ? -8.769 23.983 -3.121 1.00 72.69 115 PHE A CA 1
ATOM 674 C C . PHE A 1 92 ? -8.989 22.694 -3.896 1.00 77.34 115 PHE A C 1
ATOM 675 O O . PHE A 1 92 ? -9.961 22.585 -4.627 1.00 78.42 115 PHE A O 1
ATOM 683 N N . PHE A 1 93 ? -8.124 21.710 -3.737 1.00 74.47 116 PHE A N 1
ATOM 684 C CA . PHE A 1 93 ? -8.323 20.498 -4.498 1.00 74.57 116 PHE A CA 1
ATOM 685 C C . PHE A 1 93 ? -9.098 19.458 -3.721 1.00 81.46 116 PHE A C 1
ATOM 686 O O . PHE A 1 93 ? -10.173 19.061 -4.169 1.00 84.22 116 PHE A O 1
ATOM 694 N N . GLY A 1 94 ? -8.539 19.001 -2.596 1.00 77.29 117 GLY A N 1
ATOM 695 C CA . GLY A 1 94 ? -9.130 17.948 -1.780 1.00 76.98 117 GLY A CA 1
ATOM 696 C C . GLY A 1 94 ? -8.983 16.596 -2.446 1.00 79.43 117 GLY A C 1
ATOM 697 O O . GLY A 1 94 ? -9.734 15.672 -2.150 1.00 80.04 117 GLY A O 1
ATOM 698 N N . TRP A 1 95 ? -7.999 16.470 -3.338 1.00 75.33 118 TRP A N 1
ATOM 699 C CA . TRP A 1 95 ? -7.747 15.258 -4.127 1.00 76.35 118 TRP A CA 1
ATOM 700 C C . TRP A 1 95 ? -7.049 14.147 -3.330 1.00 82.01 118 TRP A C 1
ATOM 701 O O . TRP A 1 95 ? -6.732 13.091 -3.904 1.00 84.58 118 TRP A O 1
ATOM 712 N N . GLY A 1 96 ? -6.798 14.391 -2.045 1.00 76.47 119 GLY A N 1
ATOM 713 C CA . GLY A 1 96 ? -6.181 13.410 -1.165 1.00 76.66 119 GLY A CA 1
ATOM 714 C C . GLY A 1 96 ? -4.680 13.351 -1.281 1.00 80.39 119 GLY A C 1
ATOM 715 O O . GLY A 1 96 ? -4.077 14.119 -2.038 1.00 78.92 119 GLY A O 1
ATOM 716 N N . ASP A 1 97 ? -4.070 12.388 -0.575 1.00 77.53 120 ASP A N 1
ATOM 717 C CA . ASP A 1 97 ? -2.614 12.203 -0.473 1.00 75.95 120 ASP A CA 1
ATOM 718 C C . ASP A 1 97 ? -1.917 12.046 -1.834 1.00 81.74 120 ASP A C 1
ATOM 719 O O . ASP A 1 97 ? -0.742 12.411 -1.966 1.00 81.05 120 ASP A O 1
ATOM 724 N N . THR A 1 98 ? -2.618 11.495 -2.827 1.00 80.22 121 THR A N 1
ATOM 725 C CA . THR A 1 98 ? -2.000 11.194 -4.117 1.00 80.76 121 THR A CA 1
ATOM 726 C C . THR A 1 98 ? -1.667 12.493 -4.930 1.00 81.67 121 THR A C 1
ATOM 727 O O . THR A 1 98 ? -0.697 12.488 -5.697 1.00 79.39 121 THR A O 1
ATOM 731 N N . GLY A 1 99 ? -2.473 13.558 -4.752 1.00 76.16 122 GLY A N 1
ATOM 732 C CA . GLY A 1 99 ? -2.300 14.815 -5.478 1.00 73.93 122 GLY A CA 1
ATOM 733 C C . GLY A 1 99 ? -2.584 14.652 -6.954 1.00 77.01 122 GLY A C 1
ATOM 734 O O . GLY A 1 99 ? -1.932 15.272 -7.799 1.00 75.97 122 GLY A O 1
ATOM 735 N N . GLU A 1 100 ? -3.534 13.765 -7.257 1.00 75.09 123 GLU A N 1
ATOM 736 C CA . GLU A 1 100 ? -3.967 13.392 -8.594 1.00 76.16 123 GLU A CA 1
ATOM 737 C C . GLU A 1 100 ? -5.455 13.123 -8.587 1.00 79.18 123 GLU A C 1
ATOM 738 O O . GLU A 1 100 ? -5.942 12.487 -7.660 1.00 79.86 123 GLU A O 1
ATOM 744 N N . ARG A 1 101 ? -6.173 13.562 -9.641 1.00 75.32 124 ARG A N 1
ATOM 745 C CA . ARG A 1 101 ? -7.606 13.292 -9.871 1.00 76.18 124 ARG A CA 1
ATOM 746 C C . ARG A 1 101 ? -7.887 13.155 -11.390 1.00 82.95 124 ARG A C 1
ATOM 747 O O . ARG A 1 101 ? -7.458 13.996 -12.188 1.00 81.67 124 ARG A O 1
ATOM 755 N N . THR A 1 102 ? -8.605 12.076 -11.760 1.00 83.29 125 THR A N 1
ATOM 756 C CA . THR A 1 102 ? -9.022 11.743 -13.124 1.00 86.07 125 THR A CA 1
ATOM 757 C C . THR A 1 102 ? -10.509 12.079 -13.272 1.00 92.22 125 THR A C 1
ATOM 758 O O . THR A 1 102 ? -11.340 11.613 -12.478 1.00 91.87 125 THR A O 1
ATOM 762 N N . PHE A 1 103 ? -10.820 12.951 -14.240 1.00 90.08 126 PHE A N 1
ATOM 763 C CA . PHE A 1 103 ? -12.183 13.428 -14.513 1.00 91.00 126 PHE A CA 1
ATOM 764 C C . PHE A 1 103 ? -12.703 12.913 -15.809 1.00 96.49 126 PHE A C 1
ATOM 765 O O . PHE A 1 103 ? -11.942 12.798 -16.770 1.00 97.03 126 PHE A O 1
ATOM 773 N N . LYS A 1 104 ? -14.022 12.728 -15.886 1.00 93.60 127 LYS A N 1
ATOM 774 C CA . LYS A 1 104 ? -14.705 12.441 -17.137 1.00 96.32 127 LYS A CA 1
ATOM 775 C C . LYS A 1 104 ? -15.023 13.773 -17.790 1.00 98.20 127 LYS A C 1
ATOM 776 O O . LYS A 1 104 ? -15.556 14.667 -17.126 1.00 94.15 127 LYS A O 1
ATOM 782 N N . VAL A 1 105 ? -14.601 13.956 -19.046 1.00 97.72 128 VAL A N 1
ATOM 783 C CA . VAL A 1 105 ? -14.875 15.202 -19.765 1.00 98.67 128 VAL A CA 1
ATOM 784 C C . VAL A 1 105 ? -16.276 15.118 -20.364 1.00 109.68 128 VAL A C 1
ATOM 785 O O . VAL A 1 105 ? -16.476 14.434 -21.371 1.00 112.62 128 VAL A O 1
ATOM 789 N N . GLU A 1 106 ? -17.254 15.758 -19.706 1.00 108.99 129 GLU A N 1
ATOM 790 C CA . GLU A 1 106 ? -18.647 15.753 -20.176 1.00 114.44 129 GLU A CA 1
ATOM 791 C C . GLU A 1 106 ? -18.864 16.814 -21.261 1.00 122.38 129 GLU A C 1
ATOM 792 O O . GLU A 1 106 ? -19.585 16.568 -22.226 1.00 125.10 129 GLU A O 1
ATOM 798 N N . GLU A 1 107 ? -18.231 17.989 -21.096 1.00 118.94 130 GLU A N 1
ATOM 799 C CA . GLU A 1 107 ? -18.340 19.110 -22.025 1.00 120.93 130 GLU A CA 1
ATOM 800 C C . GLU A 1 107 ? -17.011 19.832 -22.164 1.00 124.43 130 GLU A C 1
ATOM 801 O O . GLU A 1 107 ? -16.280 20.010 -21.172 1.00 121.84 130 GLU A O 1
ATOM 807 N N . LEU A 1 108 ? -16.694 20.228 -23.406 1.00 122.82 131 LEU A N 1
ATOM 808 C CA . LEU A 1 108 ? -15.542 21.048 -23.742 1.00 120.95 131 LEU A CA 1
ATOM 809 C C . LEU A 1 108 ? -15.815 21.760 -25.054 1.00 129.44 131 LEU A C 1
ATOM 810 O O . LEU A 1 108 ? -15.896 21.126 -26.108 1.00 131.98 131 LEU A O 1
ATOM 815 N N . THR A 1 109 ? -16.058 23.073 -24.961 1.00 126.83 132 THR A N 1
ATOM 816 C CA . THR A 1 109 ? -16.326 23.942 -26.106 1.00 130.87 132 THR A CA 1
ATOM 817 C C . THR A 1 109 ? -15.344 25.123 -26.038 1.00 135.01 132 THR A C 1
ATOM 818 O O . THR A 1 109 ? -14.432 25.104 -25.211 1.00 131.60 132 THR A O 1
ATOM 822 N N . ASP A 1 110 ? -15.533 26.148 -26.886 1.00 135.40 133 ASP A N 1
ATOM 823 C CA . ASP A 1 110 ? -14.666 27.332 -26.910 1.00 134.60 133 ASP A CA 1
ATOM 824 C C . ASP A 1 110 ? -14.947 28.245 -25.691 1.00 133.94 133 ASP A C 1
ATOM 825 O O . ASP A 1 110 ? -14.132 29.114 -25.377 1.00 132.12 133 ASP A O 1
ATOM 830 N N . LYS A 1 111 ? -16.085 28.029 -24.997 1.00 128.16 134 LYS A N 1
ATOM 831 C CA . LYS A 1 111 ? -16.457 28.832 -23.834 1.00 124.52 134 LYS A CA 1
ATOM 832 C C . LYS A 1 111 ? -16.665 27.971 -22.569 1.00 121.31 134 LYS A C 1
ATOM 833 O O . LYS A 1 111 ? -16.110 28.318 -21.526 1.00 118.02 134 LYS A O 1
ATOM 835 N N . LYS A 1 112 ? -17.453 26.863 -22.646 1.00 116.23 135 LYS A N 1
ATOM 836 C CA . LYS A 1 112 ? -17.731 26.040 -21.457 1.00 112.90 135 LYS A CA 1
ATOM 837 C C . LYS A 1 112 ? -16.890 24.734 -21.399 1.00 113.43 135 LYS A C 1
ATOM 838 O O . LYS A 1 112 ? -16.381 24.257 -22.416 1.00 116.15 135 LYS A O 1
ATOM 852 N N . ARG A 1 114 ? -17.147 21.045 -18.684 1.00 105.17 137 ARG A N 1
ATOM 853 C CA . ARG A 1 114 ? -17.766 20.371 -17.555 1.00 105.16 137 ARG A CA 1
ATOM 854 C C . ARG A 1 114 ? -17.079 19.039 -17.303 1.00 109.88 137 ARG A C 1
ATOM 855 O O . ARG A 1 114 ? -17.114 18.139 -18.150 1.00 112.77 137 ARG A O 1
ATOM 863 N N . LEU A 1 115 ? -16.410 18.942 -16.155 1.00 103.91 138 LEU A N 1
ATOM 864 C CA . LEU A 1 115 ? -15.712 17.730 -15.713 1.00 102.68 138 LEU A CA 1
ATOM 865 C C . LEU A 1 115 ? -16.576 16.983 -14.700 1.00 106.54 138 LEU A C 1
ATOM 866 O O . LEU A 1 115 ? -17.449 17.582 -14.070 1.00 107.24 138 LEU A O 1
ATOM 871 N N . ASN A 1 116 ? -16.364 15.686 -14.553 1.00 101.17 139 ASN A N 1
ATOM 872 C CA . ASN A 1 116 ? -17.184 14.927 -13.635 1.00 100.86 139 ASN A CA 1
ATOM 873 C C . ASN A 1 116 ? -16.342 14.007 -12.802 1.00 101.90 139 ASN A C 1
ATOM 874 O O . ASN A 1 116 ? -15.566 13.206 -13.342 1.00 101.42 139 ASN A O 1
ATOM 879 N N . TYR A 1 117 ? -16.512 14.078 -11.488 1.00 97.33 140 TYR A N 1
ATOM 880 C CA . TYR A 1 117 ? -15.797 13.163 -10.622 1.00 96.87 140 TYR A CA 1
ATOM 881 C C . TYR A 1 117 ? -16.729 12.561 -9.625 1.00 105.45 140 TYR A C 1
ATOM 882 O O . TYR A 1 117 ? -17.186 13.248 -8.701 1.00 105.31 140 TYR A O 1
ATOM 891 N N . GLU A 1 118 ? -16.976 11.248 -9.778 1.00 105.17 141 GLU A N 1
ATOM 892 C CA . GLU A 1 118 ? -17.849 10.460 -8.904 1.00 107.54 141 GLU A CA 1
ATOM 893 C C . GLU A 1 118 ? -19.202 11.178 -8.679 1.00 111.04 141 GLU A C 1
ATOM 894 O O . GLU A 1 118 ? -19.708 11.227 -7.551 1.00 111.24 141 GLU A O 1
ATOM 900 N N . GLY A 1 119 ? -19.742 11.756 -9.750 1.00 107.13 142 GLY A N 1
ATOM 901 C CA . GLY A 1 119 ? -21.030 12.441 -9.710 1.00 108.52 142 GLY A CA 1
ATOM 902 C C . GLY A 1 119 ? -20.970 13.941 -9.489 1.00 107.53 142 GLY A C 1
ATOM 903 O O . GLY A 1 119 ? -21.945 14.644 -9.766 1.00 108.98 142 GLY A O 1
ATOM 904 N N . THR A 1 120 ? -19.848 14.444 -8.969 1.00 98.62 143 THR A N 1
ATOM 905 C CA . THR A 1 120 ? -19.691 15.880 -8.751 1.00 96.04 143 THR A CA 1
ATOM 906 C C . THR A 1 120 ? -19.262 16.512 -10.070 1.00 98.55 143 THR A C 1
ATOM 907 O O . THR A 1 120 ? -18.272 16.091 -10.674 1.00 96.33 143 THR A O 1
ATOM 911 N N . LYS A 1 121 ? -20.047 17.483 -10.540 1.00 96.61 144 LYS A N 1
ATOM 912 C CA . LYS A 1 121 ? -19.772 18.183 -11.784 1.00 95.95 144 LYS A CA 1
ATOM 913 C C . LYS A 1 121 ? -18.956 19.451 -11.504 1.00 96.30 144 LYS A C 1
ATOM 914 O O . LYS A 1 121 ? -19.253 20.190 -10.565 1.00 94.18 144 LYS A O 1
ATOM 916 N N . TYR A 1 122 ? -17.883 19.654 -12.283 1.00 92.68 145 TYR A N 1
ATOM 917 C CA . TYR A 1 122 ? -17.022 20.842 -12.234 1.00 90.12 145 TYR A CA 1
ATOM 918 C C . TYR A 1 122 ? -17.362 21.695 -13.454 1.00 95.55 145 TYR A C 1
ATOM 919 O O . TYR A 1 122 ? -17.082 21.279 -14.576 1.00 96.82 145 TYR A O 1
ATOM 928 N N . VAL A 1 123 ? -18.053 22.834 -13.246 1.00 92.13 146 VAL A N 1
ATOM 929 C CA . VAL A 1 123 ? -18.574 23.671 -14.333 1.00 93.28 146 VAL A CA 1
ATOM 930 C C . VAL A 1 123 ? -17.720 24.919 -14.497 1.00 96.18 146 VAL A C 1
ATOM 931 O O . VAL A 1 123 ? -17.747 25.821 -13.650 1.00 94.40 146 VAL A O 1
ATOM 935 N N . PHE A 1 124 ? -16.978 24.970 -15.617 1.00 94.46 147 PHE A N 1
ATOM 936 C CA . PHE A 1 124 ? -16.043 26.048 -15.944 1.00 93.26 147 PHE A CA 1
ATOM 937 C C . PHE A 1 124 ? -16.493 26.888 -17.124 1.00 99.25 147 PHE A C 1
ATOM 938 O O . PHE A 1 124 ? -17.096 26.372 -18.078 1.00 99.97 147 PHE A O 1
ATOM 946 N N . ARG A 1 125 ? -16.104 28.166 -17.101 1.00 96.12 148 ARG A N 1
ATOM 947 C CA . ARG A 1 125 ? -16.273 29.090 -18.206 1.00 98.77 148 ARG A CA 1
ATOM 948 C C . ARG A 1 125 ? -14.899 29.652 -18.583 1.00 105.00 148 ARG A C 1
ATOM 949 O O . ARG A 1 125 ? -14.116 29.978 -17.700 1.00 102.27 148 ARG A O 1
ATOM 957 N N . LYS A 1 126 ? -14.571 29.673 -19.886 1.00 107.46 149 LYS A N 1
ATOM 958 C CA . LYS A 1 126 ? -13.275 30.167 -20.352 1.00 109.36 149 LYS A CA 1
ATOM 959 C C . LYS A 1 126 ? -13.141 31.677 -20.050 1.00 118.16 149 LYS A C 1
ATOM 960 O O . LYS A 1 126 ? -14.087 32.437 -20.287 1.00 120.98 149 LYS A O 1
ATOM 966 N N . TYR A 1 127 ? -11.987 32.098 -19.487 1.00 114.34 150 TYR A N 1
ATOM 967 C CA . TYR A 1 127 ? -11.768 33.498 -19.112 1.00 119.31 150 TYR A CA 1
ATOM 968 C C . TYR A 1 127 ? -10.863 34.221 -20.143 1.00 134.01 150 TYR A C 1
ATOM 969 O O . TYR A 1 127 ? -9.636 33.970 -20.176 1.00 133.21 150 TYR A O 1
ATOM 979 N N . ASP B 1 7 ? 23.134 27.498 -17.710 1.00 121.86 30 ASP B N 1
ATOM 980 C CA . ASP B 1 7 ? 24.223 27.089 -16.821 1.00 121.49 30 ASP B CA 1
ATOM 981 C C . ASP B 1 7 ? 24.632 25.613 -17.043 1.00 121.74 30 ASP B C 1
ATOM 982 O O . ASP B 1 7 ? 25.753 25.223 -16.715 1.00 121.74 30 ASP B O 1
ATOM 984 N N . TRP B 1 8 ? 23.717 24.817 -17.609 1.00 114.99 31 TRP B N 1
ATOM 985 C CA . TRP B 1 8 ? 23.795 23.372 -17.869 1.00 110.47 31 TRP B CA 1
ATOM 986 C C . TRP B 1 8 ? 23.324 23.022 -19.304 1.00 114.73 31 TRP B C 1
ATOM 987 O O . TRP B 1 8 ? 23.590 21.920 -19.795 1.00 112.94 31 TRP B O 1
ATOM 998 N N . VAL B 1 9 ? 22.574 23.961 -19.937 1.00 112.49 32 VAL B N 1
ATOM 999 C CA . VAL B 1 9 ? 21.919 23.854 -21.248 1.00 111.52 32 VAL B CA 1
ATOM 1000 C C . VAL B 1 9 ? 22.860 23.261 -22.326 1.00 113.00 32 VAL B C 1
ATOM 1001 O O . VAL B 1 9 ? 24.049 23.573 -22.355 1.00 113.73 32 VAL B O 1
ATOM 1005 N N . GLY B 1 10 ? 22.292 22.395 -23.174 1.00 107.24 33 GLY B N 1
ATOM 1006 C CA . GLY B 1 10 ? 22.986 21.767 -24.295 1.00 106.74 33 GLY B CA 1
ATOM 1007 C C . GLY B 1 10 ? 23.242 20.277 -24.157 1.00 106.99 33 GLY B C 1
ATOM 1008 O O . GLY B 1 10 ? 22.849 19.651 -23.156 1.00 103.65 33 GLY B O 1
ATOM 1009 N N . LYS B 1 11 ? 23.902 19.697 -25.194 1.00 102.24 34 LYS B N 1
ATOM 1010 C CA . LYS B 1 11 ? 24.276 18.280 -25.232 1.00 99.20 34 LYS B CA 1
ATOM 1011 C C . LYS B 1 11 ? 25.670 18.103 -24.634 1.00 102.19 34 LYS B C 1
ATOM 1012 O O . LYS B 1 11 ? 26.555 18.927 -24.863 1.00 104.63 34 LYS B O 1
ATOM 1018 N N . TRP B 1 12 ? 25.863 17.030 -23.882 1.00 96.01 35 TRP B N 1
ATOM 1019 C CA . TRP B 1 12 ? 27.131 16.735 -23.221 1.00 96.89 35 TRP B CA 1
ATOM 1020 C C . TRP B 1 12 ? 27.567 15.301 -23.521 1.00 100.22 35 TRP B C 1
ATOM 1021 O O . TRP B 1 12 ? 26.870 14.355 -23.140 1.00 99.15 35 TRP B O 1
ATOM 1032 N N . GLN B 1 13 ? 28.691 15.131 -24.226 1.00 94.70 36 GLN B N 1
ATOM 1033 C CA . GLN B 1 13 ? 29.123 13.788 -24.563 1.00 92.84 36 GLN B CA 1
ATOM 1034 C C . GLN B 1 13 ? 29.866 13.157 -23.412 1.00 96.77 36 GLN B C 1
ATOM 1035 O O . GLN B 1 13 ? 30.871 13.707 -22.964 1.00 99.39 36 GLN B O 1
ATOM 1041 N N . LEU B 1 14 ? 29.419 11.963 -22.967 1.00 89.76 37 LEU B N 1
ATOM 1042 C CA . LEU B 1 14 ? 30.148 11.229 -21.950 1.00 88.94 37 LEU B CA 1
ATOM 1043 C C . LEU B 1 14 ? 31.398 10.637 -22.586 1.00 94.13 37 LEU B C 1
ATOM 1044 O O . LEU B 1 14 ? 31.312 9.749 -23.448 1.00 94.28 37 LEU B O 1
ATOM 1049 N N . ARG B 1 15 ? 32.558 11.209 -22.224 1.00 91.40 38 ARG B N 1
ATOM 1050 C CA . ARG B 1 15 ? 33.851 10.779 -22.724 1.00 92.44 38 ARG B CA 1
ATOM 1051 C C . ARG B 1 15 ? 34.275 9.472 -22.050 1.00 96.77 38 ARG B C 1
ATOM 1052 O O . ARG B 1 15 ? 34.706 8.561 -22.752 1.00 97.81 38 ARG B O 1
ATOM 1060 N N . GLU B 1 16 ? 34.129 9.353 -20.697 1.00 92.71 39 GLU B N 1
ATOM 1061 C CA . GLU B 1 16 ? 34.536 8.122 -20.015 1.00 92.62 39 GLU B CA 1
ATOM 1062 C C . GLU B 1 16 ? 33.934 7.940 -18.618 1.00 96.49 39 GLU B C 1
ATOM 1063 O O . GLU B 1 16 ? 33.499 8.899 -17.979 1.00 95.33 39 GLU B O 1
ATOM 1069 N N . TYR B 1 17 ? 33.974 6.678 -18.141 1.00 95.06 40 TYR B N 1
ATOM 1070 C CA . TYR B 1 17 ? 33.674 6.260 -16.766 1.00 94.93 40 TYR B CA 1
ATOM 1071 C C . TYR B 1 17 ? 34.981 5.990 -16.041 1.00 96.58 40 TYR B C 1
ATOM 1072 O O . TYR B 1 17 ? 35.881 5.382 -16.621 1.00 95.85 40 TYR B O 1
ATOM 1081 N N . GLN B 1 18 ? 35.087 6.418 -14.783 1.00 93.29 41 GLN B N 1
ATOM 1082 C CA . GLN B 1 18 ? 36.262 6.188 -13.944 1.00 95.57 41 GLN B CA 1
ATOM 1083 C C . GLN B 1 18 ? 35.811 5.482 -12.682 1.00 98.87 41 GLN B C 1
ATOM 1084 O O . GLN B 1 18 ? 35.315 6.131 -11.766 1.00 99.91 41 GLN B O 1
ATOM 1090 N N . TYR B 1 19 ? 35.896 4.150 -12.652 1.00 93.91 42 TYR B N 1
ATOM 1091 C CA . TYR B 1 19 ? 35.406 3.369 -11.497 1.00 92.14 42 TYR B CA 1
ATOM 1092 C C . TYR B 1 19 ? 36.378 3.482 -10.339 1.00 96.35 42 TYR B C 1
ATOM 1093 O O . TYR B 1 19 ? 37.568 3.700 -10.595 1.00 96.74 42 TYR B O 1
ATOM 1102 N N . PRO B 1 20 ? 35.889 3.458 -9.052 1.00 93.23 43 PRO B N 1
ATOM 1103 C CA . PRO B 1 20 ? 36.802 3.697 -7.918 1.00 96.31 43 PRO B CA 1
ATOM 1104 C C . PRO B 1 20 ? 38.152 2.987 -8.091 1.00 104.92 43 PRO B C 1
ATOM 1105 O O . PRO B 1 20 ? 39.156 3.660 -8.373 1.00 106.38 43 PRO B O 1
ATOM 1109 N N . ASP B 1 21 ? 38.165 1.636 -7.962 1.00 103.49 44 ASP B N 1
ATOM 1110 C CA . ASP B 1 21 ? 39.367 0.794 -8.123 1.00 106.75 44 ASP B CA 1
ATOM 1111 C C . ASP B 1 21 ? 39.411 0.212 -9.512 1.00 107.26 44 ASP B C 1
ATOM 1112 O O . ASP B 1 21 ? 40.432 -0.320 -9.939 1.00 108.09 44 ASP B O 1
ATOM 1117 N N . GLY B 1 22 ? 38.274 0.312 -10.189 1.00 100.93 45 GLY B N 1
ATOM 1118 C CA . GLY B 1 22 ? 38.058 -0.199 -11.530 1.00 98.32 45 GLY B CA 1
ATOM 1119 C C . GLY B 1 22 ? 38.824 0.504 -12.627 1.00 99.07 45 GLY B C 1
ATOM 1120 O O . GLY B 1 22 ? 39.777 1.264 -12.384 1.00 101.56 45 GLY B O 1
ATOM 1121 N N . LYS B 1 23 ? 38.416 0.216 -13.848 1.00 89.65 46 LYS B N 1
ATOM 1122 C CA . LYS B 1 23 ? 39.067 0.677 -15.050 1.00 88.50 46 LYS B CA 1
ATOM 1123 C C . LYS B 1 23 ? 38.492 1.999 -15.576 1.00 90.34 46 LYS B C 1
ATOM 1124 O O . LYS B 1 23 ? 37.397 2.421 -15.180 1.00 89.76 46 LYS B O 1
ATOM 1130 N N . VAL B 1 24 ? 39.238 2.647 -16.478 1.00 84.44 47 VAL B N 1
ATOM 1131 C CA . VAL B 1 24 ? 38.739 3.778 -17.257 1.00 80.94 47 VAL B CA 1
ATOM 1132 C C . VAL B 1 24 ? 37.982 3.179 -18.452 1.00 80.23 47 VAL B C 1
ATOM 1133 O O . VAL B 1 24 ? 38.546 2.369 -19.193 1.00 80.74 47 VAL B O 1
ATOM 1137 N N . GLN B 1 25 ? 36.708 3.541 -18.625 1.00 74.63 48 GLN B N 1
ATOM 1138 C CA . GLN B 1 25 ? 35.885 3.020 -19.721 1.00 71.94 48 GLN B CA 1
ATOM 1139 C C . GLN B 1 25 ? 35.624 4.127 -20.791 1.00 75.59 48 GLN B C 1
ATOM 1140 O O . GLN B 1 25 ? 34.883 5.056 -20.540 1.00 71.23 48 GLN B O 1
ATOM 1146 N N . LYS B 1 26 ? 36.266 4.005 -21.965 1.00 78.99 49 LYS B N 1
ATOM 1147 C CA . LYS B 1 26 ? 36.086 4.908 -23.113 1.00 80.80 49 LYS B CA 1
ATOM 1148 C C . LYS B 1 26 ? 34.671 4.752 -23.666 1.00 86.78 49 LYS B C 1
ATOM 1149 O O . LYS B 1 26 ? 34.242 3.630 -23.927 1.00 86.18 49 LYS B O 1
ATOM 1155 N N . VAL B 1 27 ? 33.932 5.867 -23.792 1.00 85.65 50 VAL B N 1
ATOM 1156 C CA . VAL B 1 27 ? 32.569 5.916 -24.332 1.00 85.19 50 VAL B CA 1
ATOM 1157 C C . VAL B 1 27 ? 32.529 6.977 -25.453 1.00 95.68 50 VAL B C 1
ATOM 1158 O O . VAL B 1 27 ? 33.255 7.982 -25.395 1.00 97.84 50 VAL B O 1
ATOM 1162 N N . ASP B 1 28 ? 31.717 6.742 -26.473 1.00 94.73 51 ASP B N 1
ATOM 1163 C CA . ASP B 1 28 ? 31.569 7.673 -27.596 1.00 97.32 51 ASP B CA 1
ATOM 1164 C C . ASP B 1 28 ? 30.090 7.838 -27.982 1.00 104.15 51 ASP B C 1
ATOM 1165 O O . ASP B 1 28 ? 29.690 8.886 -28.494 1.00 105.72 51 ASP B O 1
ATOM 1167 N N . SER B 1 29 ? 29.289 6.797 -27.707 1.00 98.94 52 SER B N 1
ATOM 1168 C CA . SER B 1 29 ? 27.901 6.661 -28.086 1.00 97.52 52 SER B CA 1
ATOM 1169 C C . SER B 1 29 ? 26.919 7.342 -27.106 1.00 96.44 52 SER B C 1
ATOM 1170 O O . SER B 1 29 ? 25.723 7.419 -27.417 1.00 93.51 52 SER B O 1
ATOM 1173 N N . ILE B 1 30 ? 27.403 7.833 -25.940 1.00 90.63 53 ILE B N 1
ATOM 1174 C CA . ILE B 1 30 ? 26.503 8.390 -24.919 1.00 87.22 53 ILE B CA 1
ATOM 1175 C C . ILE B 1 30 ? 26.548 9.945 -24.846 1.00 87.32 53 ILE B C 1
ATOM 1176 O O . ILE B 1 30 ? 27.604 10.547 -24.841 1.00 85.99 53 ILE B O 1
ATOM 1181 N N . PHE B 1 31 ? 25.356 10.561 -24.763 1.00 85.39 54 PHE B N 1
ATOM 1182 C CA . PHE B 1 31 ? 25.138 12.004 -24.642 1.00 85.81 54 PHE B CA 1
ATOM 1183 C C . PHE B 1 31 ? 24.046 12.308 -23.594 1.00 89.07 54 PHE B C 1
ATOM 1184 O O . PHE B 1 31 ? 23.082 11.561 -23.493 1.00 87.67 54 PHE B O 1
ATOM 1192 N N . TYR B 1 32 ? 24.230 13.382 -22.792 1.00 85.45 55 TYR B N 1
ATOM 1193 C CA . TYR B 1 32 ? 23.257 13.889 -21.802 1.00 83.20 55 TYR B CA 1
ATOM 1194 C C . TYR B 1 32 ? 22.835 15.280 -22.232 1.00 91.54 55 TYR B C 1
ATOM 1195 O O . TYR B 1 32 ? 23.681 16.056 -22.640 1.00 93.73 55 TYR B O 1
ATOM 1204 N N . GLY B 1 33 ? 21.538 15.575 -22.175 1.00 88.63 56 GLY B N 1
ATOM 1205 C CA . GLY B 1 33 ? 20.991 16.868 -22.567 1.00 89.30 56 GLY B CA 1
ATOM 1206 C C . GLY B 1 33 ? 20.252 17.520 -21.425 1.00 94.47 56 GLY B C 1
ATOM 1207 O O . GLY B 1 33 ? 19.536 16.843 -20.687 1.00 93.52 56 GLY B O 1
ATOM 1208 N N . PHE B 1 34 ? 20.436 18.841 -21.251 1.00 92.59 57 PHE B N 1
ATOM 1209 C CA . PHE B 1 34 ? 19.822 19.592 -20.150 1.00 91.75 57 PHE B CA 1
ATOM 1210 C C . PHE B 1 34 ? 19.129 20.814 -20.695 1.00 98.66 57 PHE B C 1
ATOM 1211 O O . PHE B 1 34 ? 19.725 21.530 -21.486 1.00 99.84 57 PHE B O 1
ATOM 1219 N N . GLN B 1 35 ? 17.844 21.033 -20.323 1.00 96.80 58 GLN B N 1
ATOM 1220 C CA . GLN B 1 35 ? 17.066 22.183 -20.791 1.00 99.05 58 GLN B CA 1
ATOM 1221 C C . GLN B 1 35 ? 15.993 22.569 -19.803 1.00 104.47 58 GLN B C 1
ATOM 1222 O O . GLN B 1 35 ? 14.974 21.886 -19.709 1.00 103.84 58 GLN B O 1
ATOM 1228 N N . LYS B 1 36 ? 16.186 23.706 -19.108 1.00 102.10 59 LYS B N 1
ATOM 1229 C CA . LYS B 1 36 ? 15.211 24.333 -18.196 1.00 101.39 59 LYS B CA 1
ATOM 1230 C C . LYS B 1 36 ? 14.408 23.310 -17.357 1.00 99.08 59 LYS B C 1
ATOM 1231 O O . LYS B 1 36 ? 13.181 23.319 -17.380 1.00 98.78 59 LYS B O 1
ATOM 1237 N N . GLY B 1 37 ? 15.110 22.450 -16.627 1.00 92.07 60 GLY B N 1
ATOM 1238 C CA . GLY B 1 37 ? 14.487 21.431 -15.777 1.00 88.03 60 GLY B CA 1
ATOM 1239 C C . GLY B 1 37 ? 14.315 20.059 -16.414 1.00 84.12 60 GLY B C 1
ATOM 1240 O O . GLY B 1 37 ? 14.148 19.070 -15.693 1.00 78.89 60 GLY B O 1
ATOM 1241 N N . SER B 1 38 ? 14.341 19.986 -17.774 1.00 79.87 61 SER B N 1
ATOM 1242 C CA . SER B 1 38 ? 14.180 18.734 -18.516 1.00 77.37 61 SER B CA 1
ATOM 1243 C C . SER B 1 38 ? 15.503 18.083 -18.853 1.00 81.75 61 SER B C 1
ATOM 1244 O O . SER B 1 38 ? 16.489 18.758 -19.190 1.00 83.46 61 SER B O 1
ATOM 1247 N N . PHE B 1 39 ? 15.499 16.752 -18.827 1.00 76.11 62 PHE B N 1
ATOM 1248 C CA . PHE B 1 39 ? 16.680 15.971 -19.103 1.00 73.83 62 PHE B CA 1
ATOM 1249 C C . PHE B 1 39 ? 16.441 15.043 -20.291 1.00 80.67 62 PHE B C 1
ATOM 1250 O O . PHE B 1 39 ? 15.350 14.477 -20.442 1.00 80.05 62 PHE B O 1
ATOM 1258 N N . LEU B 1 40 ? 17.477 14.897 -21.133 1.00 78.31 63 LEU B N 1
ATOM 1259 C CA . LEU B 1 40 ? 17.524 13.995 -22.277 1.00 77.44 63 LEU B CA 1
ATOM 1260 C C . LEU B 1 40 ? 18.808 13.203 -22.261 1.00 77.44 63 LEU B C 1
ATOM 1261 O O . LEU B 1 40 ? 19.839 13.728 -21.870 1.00 75.06 63 LEU B O 1
ATOM 1266 N N . ALA B 1 41 ? 18.764 11.959 -22.718 1.00 75.28 64 ALA B N 1
ATOM 1267 C CA . ALA B 1 41 ? 19.950 11.115 -22.829 1.00 75.94 64 ALA B CA 1
ATOM 1268 C C . ALA B 1 41 ? 19.826 10.205 -24.049 1.00 84.20 64 ALA B C 1
ATOM 1269 O O . ALA B 1 41 ? 18.718 9.743 -24.335 1.00 81.58 64 ALA B O 1
ATOM 1271 N N . TYR B 1 42 ? 20.935 10.013 -24.827 1.00 86.93 65 TYR B N 1
ATOM 1272 C CA . TYR B 1 42 ? 20.894 9.180 -26.046 1.00 90.49 65 TYR B CA 1
ATOM 1273 C C . TYR B 1 42 ? 22.151 8.316 -26.238 1.00 94.74 65 TYR B C 1
ATOM 1274 O O . TYR B 1 42 ? 23.244 8.783 -25.960 1.00 93.32 65 TYR B O 1
ATOM 1283 N N . CYS B 1 43 ? 21.984 7.067 -26.804 1.00 93.01 66 CYS B N 1
ATOM 1284 C CA . CYS B 1 43 ? 23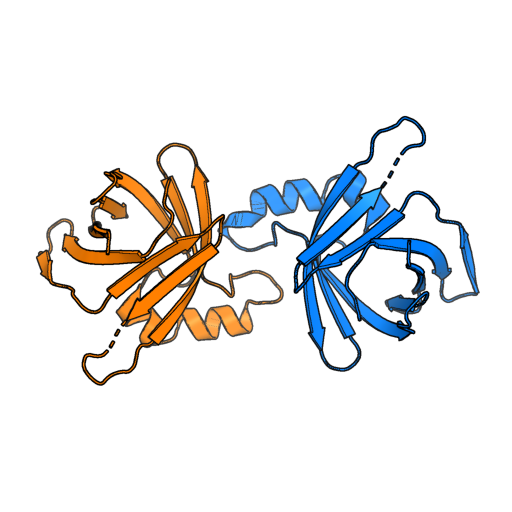.068 6.112 -27.148 1.00 93.73 66 CYS B CA 1
ATOM 1285 C C . CYS B 1 43 ? 23.111 5.948 -28.675 1.00 103.08 66 CYS B C 1
ATOM 1286 O O . CYS B 1 43 ? 22.329 5.184 -29.248 1.00 103.67 66 CYS B O 1
ATOM 1297 N N . ASN B 1 45 ? 24.045 4.699 -32.155 1.00 109.37 68 ASN B N 1
ATOM 1298 C CA . ASN B 1 45 ? 24.598 3.565 -32.895 1.00 111.75 68 ASN B CA 1
ATOM 1299 C C . ASN B 1 45 ? 25.141 4.103 -34.212 1.00 117.07 68 ASN B C 1
ATOM 1300 O O . ASN B 1 45 ? 24.375 4.730 -34.950 1.00 117.89 68 ASN B O 1
ATOM 1302 N N . LYS B 1 46 ? 26.469 3.919 -34.497 1.00 113.70 69 LYS B N 1
ATOM 1303 C CA . LYS B 1 46 ? 27.121 4.406 -35.741 1.00 115.54 69 LYS B CA 1
ATOM 1304 C C . LYS B 1 46 ? 26.325 3.960 -36.998 1.00 118.80 69 LYS B C 1
ATOM 1305 O O . LYS B 1 46 ? 26.628 4.389 -38.118 1.00 122.19 69 LYS B O 1
ATOM 1307 N N . SER B 1 47 ? 25.250 3.156 -36.765 1.00 110.46 70 SER B N 1
ATOM 1308 C CA . SER B 1 47 ? 24.306 2.615 -37.736 1.00 110.92 70 SER B CA 1
ATOM 1309 C C . SER B 1 47 ? 23.323 3.678 -38.269 1.00 109.15 70 SER B C 1
ATOM 1310 O O . SER B 1 47 ? 22.666 3.430 -39.272 1.00 112.84 70 SER B O 1
ATOM 1312 N N . GLY B 1 48 ? 23.215 4.816 -37.586 1.00 98.07 71 GLY B N 1
ATOM 1313 C CA . GLY B 1 48 ? 22.329 5.908 -37.968 1.00 97.24 71 GLY B CA 1
ATOM 1314 C C . GLY B 1 48 ? 21.057 5.954 -37.150 1.00 97.73 71 GLY B C 1
ATOM 1315 O O . GLY B 1 48 ? 20.072 6.588 -37.529 1.00 101.62 71 GLY B O 1
ATOM 1316 N N . SER B 1 49 ? 21.072 5.264 -36.044 1.00 89.09 72 SER B N 1
ATOM 1317 C CA . SER B 1 49 ? 19.961 5.147 -35.123 1.00 85.51 72 SER B CA 1
ATOM 1318 C C . SER B 1 49 ? 20.434 5.422 -33.736 1.00 84.10 72 SER B C 1
ATOM 1319 O O . SER B 1 49 ? 21.627 5.262 -33.468 1.00 79.87 72 SER B O 1
ATOM 1322 N N . TYR B 1 50 ? 19.529 5.879 -32.850 1.00 82.34 73 TYR B N 1
ATOM 1323 C CA . TYR B 1 50 ? 19.904 6.121 -31.460 1.00 81.80 73 TYR B CA 1
ATOM 1324 C C . TYR B 1 50 ? 18.753 5.783 -30.500 1.00 86.23 73 TYR B C 1
ATOM 1325 O O . TYR B 1 50 ? 17.591 5.877 -30.854 1.00 86.91 73 TYR B O 1
ATOM 1334 N N . GLU B 1 51 ? 19.095 5.344 -29.307 1.00 84.22 74 GLU B N 1
ATOM 1335 C CA . GLU B 1 51 ? 18.120 5.061 -28.282 1.00 84.74 74 GLU B CA 1
ATOM 1336 C C . GLU B 1 51 ? 18.130 6.216 -27.288 1.00 86.65 74 GLU B C 1
ATOM 1337 O O . GLU B 1 51 ? 19.192 6.731 -26.966 1.00 84.75 74 GLU B O 1
ATOM 1343 N N . GLY B 1 52 ? 16.951 6.656 -26.872 1.00 82.96 75 GLY B N 1
ATOM 1344 C CA . GLY B 1 52 ? 16.812 7.797 -25.980 1.00 81.12 75 GLY B CA 1
ATOM 1345 C C . GLY B 1 52 ? 16.090 7.558 -24.670 1.00 80.18 75 GLY B C 1
ATOM 1346 O O . GLY B 1 52 ? 15.308 6.617 -24.528 1.00 79.92 75 GLY B O 1
ATOM 1347 N N . PHE B 1 53 ? 16.338 8.453 -23.721 1.00 72.38 76 PHE B N 1
ATOM 1348 C CA . PHE B 1 53 ? 15.744 8.494 -22.381 1.00 68.62 76 PHE B CA 1
ATOM 1349 C C . PHE B 1 53 ? 15.450 9.924 -22.027 1.00 71.20 76 PHE B C 1
ATOM 1350 O O . PHE B 1 53 ? 16.073 10.838 -22.556 1.00 72.28 76 PHE B O 1
ATOM 1358 N N . TYR B 1 54 ? 14.473 10.144 -21.196 1.00 68.02 77 TYR B N 1
ATOM 1359 C CA . TYR B 1 54 ? 14.088 11.516 -20.854 1.00 67.68 77 TYR B CA 1
ATOM 1360 C C . TYR B 1 54 ? 13.680 11.576 -19.392 1.00 69.62 77 TYR B C 1
ATOM 1361 O O . TYR B 1 54 ? 13.416 10.542 -18.775 1.00 69.00 77 TYR B O 1
ATOM 1370 N N . GLY B 1 55 ? 13.717 12.766 -18.829 1.00 66.14 78 GLY B N 1
ATOM 1371 C CA . GLY B 1 55 ? 13.361 12.964 -17.434 1.00 65.65 78 GLY B CA 1
ATOM 1372 C C . GLY B 1 55 ? 13.483 14.404 -17.017 1.00 69.06 78 GLY B C 1
ATOM 1373 O O . GLY B 1 55 ? 13.372 15.305 -17.850 1.00 68.71 78 GLY B O 1
ATOM 1374 N N . TYR B 1 56 ? 1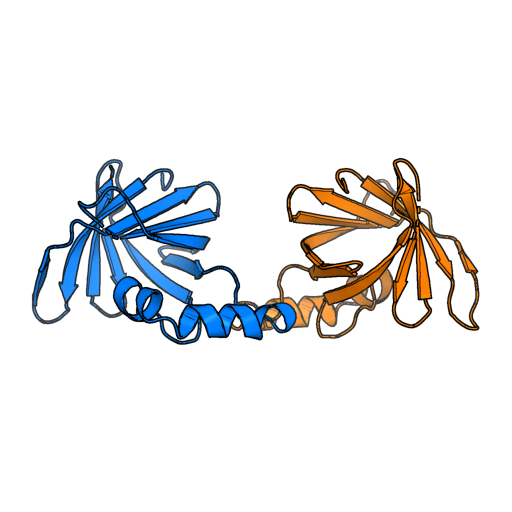3.744 14.627 -15.726 1.00 64.83 79 TYR B N 1
ATOM 1375 C CA . TYR B 1 56 ? 13.927 15.973 -15.194 1.00 65.52 79 TYR B CA 1
ATOM 1376 C C . TYR B 1 56 ? 15.083 15.987 -14.203 1.00 69.85 79 TYR B C 1
ATOM 1377 O O . TYR B 1 56 ? 15.474 14.930 -13.714 1.00 65.12 79 TYR B O 1
ATOM 1386 N N . TYR B 1 57 ? 15.623 17.181 -13.900 1.00 71.66 80 TYR B N 1
ATOM 1387 C CA . TYR B 1 57 ? 16.710 17.296 -12.950 1.00 74.86 80 TYR B CA 1
ATOM 1388 C C . TYR B 1 57 ? 16.413 18.376 -11.966 1.00 85.53 80 TYR B C 1
ATOM 1389 O O . TYR B 1 57 ? 15.630 19.263 -12.270 1.00 87.21 80 TYR B O 1
ATOM 1398 N N . LYS B 1 58 ? 17.030 18.304 -10.775 1.00 85.90 81 LYS B N 1
ATOM 1399 C CA . LYS B 1 58 ? 16.899 19.325 -9.740 1.00 90.08 81 LYS B CA 1
ATOM 1400 C C . LYS B 1 58 ? 18.301 19.673 -9.185 1.00 96.11 81 LYS B C 1
ATOM 1401 O O . LYS B 1 58 ? 19.102 18.783 -8.904 1.00 94.05 81 LYS B O 1
ATOM 1403 N N . LEU B 1 59 ? 18.605 20.962 -9.092 1.00 97.20 82 LEU B N 1
ATOM 1404 C CA . LEU B 1 59 ? 19.912 21.414 -8.606 1.00 99.44 82 LEU B CA 1
ATOM 1405 C C . LEU B 1 59 ? 19.823 21.848 -7.152 1.00 104.44 82 LEU B C 1
ATOM 1406 O O . LEU B 1 59 ? 19.011 22.707 -6.823 1.00 105.98 82 LEU B O 1
ATOM 1411 N N . LYS B 1 60 ? 20.651 21.244 -6.288 1.00 101.65 83 LYS B N 1
ATOM 1412 C CA . LYS B 1 60 ? 20.695 21.523 -4.845 1.00 105.60 83 LYS B CA 1
ATOM 1413 C C . LYS B 1 60 ? 22.140 21.557 -4.365 1.00 111.09 83 LYS B C 1
ATOM 1414 O O . LYS B 1 60 ? 22.838 20.551 -4.460 1.00 107.15 83 LYS B O 1
ATOM 1420 N N . ASP B 1 61 ? 22.589 22.724 -3.860 1.00 114.18 84 ASP B N 1
ATOM 1421 C CA . ASP B 1 61 ? 23.949 22.942 -3.337 1.00 117.36 84 ASP B CA 1
ATOM 1422 C C . ASP B 1 61 ? 25.009 22.557 -4.398 1.00 118.97 84 ASP B C 1
ATOM 1423 O O . ASP B 1 61 ? 25.197 23.305 -5.362 1.00 118.63 84 ASP B O 1
ATOM 1428 N N . ASP B 1 62 ? 25.674 21.389 -4.231 1.00 113.30 85 ASP B N 1
ATOM 1429 C CA . ASP B 1 62 ? 26.680 20.897 -5.179 1.00 110.72 85 ASP B CA 1
ATOM 1430 C C . ASP B 1 62 ? 26.235 19.542 -5.754 1.00 107.52 85 ASP B C 1
ATOM 1431 O O . ASP B 1 62 ? 27.055 18.666 -6.036 1.00 105.70 85 ASP B O 1
ATOM 1436 N N . GLU B 1 63 ? 24.920 19.381 -5.928 1.00 100.33 86 GLU B N 1
ATOM 1437 C CA . GLU B 1 63 ? 24.340 18.134 -6.392 1.00 94.93 86 GLU B CA 1
ATOM 1438 C C . GLU B 1 63 ? 23.317 18.349 -7.518 1.00 94.84 86 GLU B C 1
ATOM 1439 O O . GLU B 1 63 ? 22.675 19.401 -7.600 1.00 96.93 86 GLU B O 1
ATOM 1445 N N . ILE B 1 64 ? 23.178 17.336 -8.384 1.00 84.92 87 ILE B N 1
ATOM 1446 C CA . ILE B 1 64 ? 22.175 17.309 -9.427 1.00 81.07 87 ILE B CA 1
ATOM 1447 C C . ILE B 1 64 ? 21.426 15.999 -9.286 1.00 82.63 87 ILE B C 1
ATOM 1448 O O . ILE B 1 64 ? 22.053 14.932 -9.187 1.00 80.82 87 ILE B O 1
ATOM 1453 N N . SER B 1 65 ? 20.090 16.078 -9.192 1.00 77.96 88 SER B N 1
ATOM 1454 C CA . SER B 1 65 ? 19.280 14.887 -9.038 1.00 75.98 88 SER B CA 1
ATOM 1455 C C . SER B 1 65 ? 18.576 14.608 -10.323 1.00 78.57 88 SER B C 1
ATOM 1456 O O . SER B 1 65 ? 17.592 15.286 -10.651 1.00 80.89 88 SER B O 1
ATOM 1459 N N . ILE B 1 66 ? 19.078 13.621 -11.077 1.00 71.17 89 ILE B N 1
ATOM 1460 C CA . ILE B 1 66 ? 18.465 13.278 -12.355 1.00 68.75 89 ILE B CA 1
ATOM 1461 C C . ILE B 1 66 ? 17.481 12.155 -12.138 1.00 73.16 89 ILE B C 1
ATOM 1462 O O . ILE B 1 66 ? 17.844 11.104 -11.585 1.00 73.07 89 ILE B O 1
ATOM 1467 N N . THR B 1 67 ? 16.226 12.380 -12.570 1.00 68.82 90 THR B N 1
ATOM 1468 C CA . THR B 1 67 ? 15.150 11.411 -12.467 1.00 67.58 90 THR B CA 1
ATOM 1469 C C . THR B 1 67 ? 14.649 11.143 -13.838 1.00 70.23 90 THR B C 1
ATOM 1470 O O . THR B 1 67 ? 14.340 12.080 -14.585 1.00 70.46 90 THR B O 1
ATOM 1474 N N . LEU B 1 68 ? 14.597 9.884 -14.199 1.00 65.78 91 LEU B N 1
ATOM 1475 C CA . LEU B 1 68 ? 14.073 9.562 -15.499 1.00 67.09 91 LEU B CA 1
ATOM 1476 C C . LEU B 1 68 ? 12.544 9.464 -15.446 1.00 72.69 91 LEU B C 1
ATOM 1477 O O . LEU B 1 68 ? 11.932 9.272 -14.356 1.00 72.35 91 LEU B O 1
ATOM 1482 N N . TRP B 1 69 ? 11.927 9.671 -16.611 1.00 68.77 92 TRP B N 1
ATOM 1483 C CA . TRP B 1 69 ? 10.488 9.576 -16.754 1.00 70.12 92 TRP B CA 1
ATOM 1484 C C . TRP B 1 69 ? 10.128 8.282 -17.509 1.00 74.23 92 TRP B C 1
ATOM 1485 O O . TRP B 1 69 ? 10.773 7.963 -18.514 1.00 74.60 92 TRP B O 1
ATOM 1496 N N . PRO B 1 70 ? 9.168 7.472 -17.003 1.00 71.63 93 PRO B N 1
ATOM 1497 C CA . PRO B 1 70 ? 8.332 7.697 -15.801 1.00 72.83 93 PRO B CA 1
ATOM 1498 C C . PRO B 1 70 ? 9.078 7.441 -14.500 1.00 74.48 93 PRO B C 1
ATOM 1499 O O . PRO B 1 70 ? 9.895 6.509 -14.396 1.00 73.07 93 PRO B O 1
ATOM 1503 N N . ASP B 1 71 ? 8.781 8.261 -13.488 1.00 68.22 94 ASP B N 1
ATOM 1504 C CA . ASP B 1 71 ? 9.385 8.114 -12.178 1.00 64.24 94 ASP B CA 1
ATOM 1505 C C . ASP B 1 71 ? 8.589 7.051 -11.413 1.00 67.33 94 ASP B C 1
ATOM 1506 O O . ASP B 1 71 ? 7.727 6.423 -12.018 1.00 65.62 94 ASP B O 1
ATOM 1511 N N . ASN B 1 72 ? 8.856 6.820 -10.109 1.00 68.54 95 ASN B N 1
ATOM 1512 C CA . ASN B 1 72 ? 8.103 5.777 -9.394 1.00 70.30 95 ASN B CA 1
ATOM 1513 C C . ASN B 1 72 ? 6.932 6.331 -8.593 1.00 76.65 95 ASN B C 1
ATOM 1514 O O . ASN B 1 72 ? 6.657 5.849 -7.492 1.00 79.88 95 ASN B O 1
ATOM 1519 N N . SER B 1 73 ? 6.181 7.270 -9.167 1.00 72.32 96 SER B N 1
ATOM 1520 C CA . SER B 1 73 ? 4.980 7.773 -8.501 1.00 74.03 96 SER B CA 1
ATOM 1521 C C . SER B 1 73 ? 3.880 6.724 -8.587 1.00 83.29 96 SER B C 1
ATOM 1522 O O . SER B 1 73 ? 4.013 5.772 -9.345 1.00 81.72 96 SER B O 1
ATOM 1525 N N . SER B 1 74 ? 2.793 6.887 -7.809 1.00 88.46 97 SER B N 1
ATOM 1526 C CA . SER B 1 74 ? 1.695 5.912 -7.785 1.00 92.13 97 SER B CA 1
ATOM 1527 C C . SER B 1 74 ? 1.162 5.615 -9.216 1.00 100.91 97 SER B C 1
ATOM 1528 O O . SER B 1 74 ? 1.151 4.443 -9.634 1.00 103.61 97 SER B O 1
ATOM 1531 N N . GLY B 1 75 ? 0.860 6.664 -9.978 1.00 97.10 98 GLY B N 1
ATOM 1532 C CA . GLY B 1 75 ? 0.338 6.502 -11.329 1.00 97.94 98 GLY B CA 1
ATOM 1533 C C . GLY B 1 75 ? 1.304 5.991 -12.398 1.00 101.64 98 GLY B C 1
ATOM 1534 O O . GLY B 1 75 ? 0.878 5.760 -13.539 1.00 102.28 98 GLY B O 1
ATOM 1535 N N . ASN B 1 76 ? 2.609 5.798 -12.056 1.00 94.35 99 ASN B N 1
ATOM 1536 C CA . ASN B 1 76 ? 3.604 5.422 -13.058 1.00 90.10 99 ASN B CA 1
ATOM 1537 C C . ASN B 1 76 ? 4.491 4.239 -12.635 1.00 94.23 99 ASN B C 1
ATOM 1538 O O . ASN B 1 76 ? 5.457 3.927 -13.337 1.00 93.18 99 ASN B O 1
ATOM 1543 N N . GLU B 1 77 ? 4.158 3.561 -11.545 1.00 92.81 100 GLU B N 1
ATOM 1544 C CA . GLU B 1 77 ? 4.944 2.420 -11.073 1.00 93.75 100 GLU B CA 1
ATOM 1545 C C . GLU B 1 77 ? 5.071 1.246 -12.105 1.00 99.12 100 GLU B C 1
ATOM 1546 O O . GLU B 1 77 ? 6.148 0.639 -12.207 1.00 99.58 100 GLU B O 1
ATOM 1552 N N . ALA B 1 78 ? 3.989 0.916 -12.820 1.00 95.76 101 ALA B N 1
ATOM 1553 C CA . ALA B 1 78 ? 3.989 -0.193 -13.793 1.00 95.54 101 ALA B CA 1
ATOM 1554 C C . ALA B 1 78 ? 4.985 0.060 -14.941 1.00 96.05 101 ALA B C 1
ATOM 1555 O O . ALA B 1 78 ? 5.811 -0.802 -15.250 1.00 96.16 101 ALA B O 1
ATOM 1557 N N . ALA B 1 79 ? 4.927 1.258 -15.539 1.00 89.09 102 ALA B N 1
ATOM 1558 C CA . ALA B 1 79 ? 5.820 1.670 -16.608 1.00 84.34 102 ALA B CA 1
ATOM 1559 C C . ALA B 1 79 ? 7.228 1.907 -16.066 1.00 83.83 102 ALA B C 1
ATOM 1560 O O . ALA B 1 79 ? 8.192 1.592 -16.747 1.00 82.90 102 ALA B O 1
ATOM 1562 N N . HIS B 1 80 ? 7.353 2.438 -14.831 1.00 79.77 103 HIS B N 1
ATOM 1563 C CA . HIS B 1 80 ? 8.663 2.651 -14.196 1.00 77.36 103 HIS B CA 1
ATOM 1564 C C . HIS B 1 80 ? 9.395 1.316 -14.041 1.00 84.31 103 HIS B C 1
ATOM 1565 O O . HIS B 1 80 ? 10.573 1.210 -14.414 1.00 82.03 103 HIS B O 1
ATOM 1572 N N . GLU B 1 81 ? 8.674 0.279 -13.525 1.00 84.55 104 GLU B N 1
ATOM 1573 C CA . GLU B 1 81 ? 9.239 -1.059 -13.333 1.00 85.44 104 GLU B CA 1
ATOM 1574 C C . GLU B 1 81 ? 9.641 -1.687 -14.678 1.00 89.49 104 GLU B C 1
ATOM 1575 O O . GLU B 1 81 ? 10.720 -2.272 -14.751 1.00 87.73 104 GLU B O 1
ATOM 1581 N N . GLU B 1 82 ? 8.845 -1.456 -15.761 1.00 87.34 105 GLU B N 1
ATOM 1582 C CA . GLU B 1 82 ? 9.192 -1.929 -17.111 1.00 87.54 105 GLU B CA 1
ATOM 1583 C C . GLU B 1 82 ? 10.495 -1.273 -17.605 1.00 89.73 105 GLU B C 1
ATOM 1584 O O . GLU B 1 82 ? 11.229 -1.896 -18.364 1.00 91.34 105 GLU B O 1
ATOM 1590 N N . LEU B 1 83 ? 10.799 -0.034 -17.157 1.00 83.07 106 LEU B N 1
ATOM 1591 C CA . LEU B 1 83 ? 11.986 0.700 -17.598 1.00 79.88 106 LEU B CA 1
ATOM 1592 C C . LEU B 1 83 ? 13.218 0.273 -16.838 1.00 82.48 106 LEU B C 1
ATOM 1593 O O . LEU B 1 83 ? 14.207 -0.098 -17.454 1.00 82.67 106 LEU B O 1
ATOM 1598 N N . VAL B 1 84 ? 13.193 0.361 -15.520 1.00 78.33 107 VAL B N 1
ATOM 1599 C CA . VAL B 1 84 ? 14.375 0.092 -14.690 1.00 76.43 107 VAL B CA 1
ATOM 1600 C C . VAL B 1 84 ? 14.818 -1.385 -14.752 1.00 80.53 107 VAL B C 1
ATOM 1601 O O . VAL B 1 84 ? 15.981 -1.670 -14.465 1.00 79.75 107 VAL B O 1
ATOM 1605 N N . ASN B 1 85 ? 13.913 -2.297 -15.138 1.00 78.89 108 ASN B N 1
ATOM 1606 C CA . ASN B 1 85 ? 14.230 -3.731 -15.277 1.00 80.81 108 ASN B CA 1
ATOM 1607 C C . ASN B 1 85 ? 14.664 -4.072 -16.713 1.00 82.66 108 ASN B C 1
ATOM 1608 O O . ASN B 1 85 ? 15.069 -5.203 -16.975 1.00 84.12 108 ASN B O 1
ATOM 1613 N N . SER B 1 86 ? 14.568 -3.088 -17.635 1.00 76.55 109 SER B N 1
ATOM 1614 C CA . SER B 1 86 ? 14.933 -3.262 -19.042 1.00 75.91 109 SER B CA 1
ATOM 1615 C C . SER B 1 86 ? 16.444 -3.350 -19.194 1.00 78.84 109 SER B C 1
ATOM 1616 O O . SER B 1 86 ? 17.191 -2.749 -18.417 1.00 76.03 109 SER B O 1
ATOM 1619 N N . ALA B 1 87 ? 16.894 -4.120 -20.192 1.00 78.87 110 ALA B N 1
ATOM 1620 C CA . ALA B 1 87 ? 18.321 -4.308 -20.471 1.00 78.45 110 ALA B CA 1
ATOM 1621 C C . ALA B 1 87 ? 18.972 -3.016 -20.969 1.00 81.39 110 ALA B C 1
ATOM 1622 O O . ALA B 1 87 ? 20.142 -2.763 -20.660 1.00 80.30 110 ALA B O 1
ATOM 1624 N N . SER B 1 88 ? 18.196 -2.182 -21.708 1.00 76.91 111 SER B N 1
ATOM 1625 C CA . SER B 1 88 ? 18.653 -0.907 -22.261 1.00 76.13 111 SER B CA 1
ATOM 1626 C C . SER B 1 88 ? 19.065 0.029 -21.170 1.00 79.23 111 SER B C 1
ATOM 1627 O O . SER B 1 88 ? 20.130 0.636 -21.257 1.00 80.51 111 SER B O 1
ATOM 1630 N N . TYR B 1 89 ? 18.238 0.118 -20.118 1.00 72.87 112 TYR B N 1
ATOM 1631 C CA . TYR B 1 89 ? 18.478 0.938 -18.953 1.00 70.40 112 TYR B CA 1
ATOM 1632 C C . TYR B 1 89 ? 19.651 0.420 -18.193 1.00 73.30 112 TYR B C 1
ATOM 1633 O O . TYR B 1 89 ? 20.517 1.206 -17.816 1.00 72.72 112 TYR B O 1
ATOM 1642 N N . LYS B 1 90 ? 19.681 -0.892 -17.925 1.00 72.00 113 LYS B N 1
ATOM 1643 C CA . LYS B 1 90 ? 20.790 -1.512 -17.191 1.00 73.25 113 LYS B CA 1
ATOM 1644 C C . LYS B 1 90 ? 22.129 -1.285 -17.912 1.00 77.55 113 LYS B C 1
ATOM 1645 O O . LYS B 1 90 ? 23.118 -0.956 -17.263 1.00 77.36 113 LYS B O 1
ATOM 1651 N N . ASN B 1 91 ? 22.142 -1.370 -19.240 1.00 76.22 114 ASN B N 1
ATOM 1652 C CA . ASN B 1 91 ? 23.378 -1.143 -19.999 1.00 77.35 114 ASN B CA 1
ATOM 1653 C C . ASN B 1 91 ? 23.698 0.351 -20.140 1.00 80.30 114 ASN B C 1
ATOM 1654 O O . ASN B 1 91 ? 24.865 0.701 -20.195 1.00 81.67 114 ASN B O 1
ATOM 1659 N N . PHE B 1 92 ? 22.673 1.227 -20.225 1.00 74.90 115 PHE B N 1
ATOM 1660 C CA . PHE B 1 92 ? 22.913 2.668 -20.437 1.00 73.66 115 PHE B CA 1
ATOM 1661 C C . PHE B 1 92 ? 23.266 3.404 -19.119 1.00 70.36 115 PHE B C 1
ATOM 1662 O O . PHE B 1 92 ? 24.268 4.141 -19.078 1.00 66.61 115 PHE B O 1
ATOM 1670 N N . PHE B 1 93 ? 22.395 3.267 -18.083 1.00 65.06 116 PHE B N 1
ATOM 1671 C CA . PHE B 1 93 ? 22.572 3.920 -16.799 1.00 63.82 116 PHE B CA 1
ATOM 1672 C C . PHE B 1 93 ? 23.003 2.944 -15.727 1.00 71.43 116 PHE B C 1
ATOM 1673 O O . PHE B 1 93 ? 23.973 3.199 -14.995 1.00 73.46 116 PHE B O 1
ATOM 1681 N N . GLY B 1 94 ? 22.208 1.894 -15.561 1.00 68.48 117 GLY B N 1
ATOM 1682 C CA . GLY B 1 94 ? 22.355 0.938 -14.481 1.00 69.83 117 GLY B CA 1
ATOM 1683 C C . GLY B 1 94 ? 22.009 1.512 -13.114 1.00 76.52 117 GLY B C 1
ATOM 1684 O O . GLY B 1 94 ? 22.194 0.826 -12.115 1.00 80.60 117 GLY B O 1
ATOM 1685 N N . TRP B 1 95 ? 21.470 2.760 -13.050 1.00 71.43 118 TRP B N 1
ATOM 1686 C CA . TRP B 1 95 ? 21.156 3.541 -11.795 1.00 71.46 118 TRP B CA 1
ATOM 1687 C C . TRP B 1 95 ? 20.195 2.847 -10.745 1.00 76.03 118 TRP B C 1
ATOM 1688 O O . TRP B 1 95 ? 19.863 3.464 -9.713 1.00 78.11 118 TRP B O 1
ATOM 1699 N N . GLY B 1 96 ? 19.766 1.622 -11.005 1.00 71.47 119 GLY B N 1
ATOM 1700 C CA . GLY B 1 96 ? 18.928 0.887 -10.065 1.00 73.04 119 GLY B CA 1
ATOM 1701 C C . GLY B 1 96 ? 17.431 1.026 -10.267 1.00 78.54 119 GLY B C 1
ATOM 1702 O O . GLY B 1 96 ? 16.972 1.650 -11.236 1.00 75.63 119 GLY B O 1
ATOM 1703 N N . ASP B 1 97 ? 16.660 0.372 -9.369 1.00 78.25 120 ASP B N 1
ATOM 1704 C CA . ASP B 1 97 ? 15.194 0.352 -9.366 1.00 80.33 120 ASP B CA 1
ATOM 1705 C C . ASP B 1 97 ? 14.610 1.750 -9.231 1.00 84.99 120 ASP B C 1
ATOM 1706 O O . ASP B 1 97 ? 13.513 2.002 -9.738 1.00 83.76 120 ASP B O 1
ATOM 1711 N N . THR B 1 98 ? 15.315 2.654 -8.528 1.00 83.21 121 THR B N 1
ATOM 1712 C CA . THR B 1 98 ? 14.793 3.985 -8.276 1.00 83.35 121 THR B CA 1
ATOM 1713 C C . THR B 1 98 ? 14.689 4.820 -9.592 1.00 85.58 121 THR B C 1
ATOM 1714 O O . THR B 1 98 ? 13.825 5.685 -9.673 1.00 86.45 121 THR B O 1
ATOM 1718 N N . GLY B 1 99 ? 15.501 4.495 -10.614 1.00 79.68 122 GLY B N 1
ATOM 1719 C CA . GLY B 1 99 ? 15.534 5.218 -11.888 1.00 77.19 122 GLY B CA 1
ATOM 1720 C C . GLY B 1 99 ? 15.864 6.677 -11.682 1.00 82.98 122 GLY B C 1
ATOM 1721 O O . GLY B 1 99 ? 15.218 7.559 -12.240 1.00 86.16 122 GLY B O 1
ATOM 1722 N N . GLU B 1 100 ? 16.808 6.925 -10.798 1.00 79.45 123 GLU B N 1
ATOM 1723 C CA . GLU B 1 100 ? 17.225 8.245 -10.330 1.00 78.72 123 GLU B CA 1
ATOM 1724 C C . GLU B 1 100 ? 18.647 8.166 -9.831 1.00 78.11 123 GLU B C 1
ATOM 1725 O O . GLU B 1 100 ? 19.024 7.181 -9.181 1.00 77.68 123 GLU B O 1
ATOM 1731 N N . ARG B 1 101 ? 19.418 9.199 -10.062 1.00 72.51 124 ARG B N 1
ATOM 1732 C CA . ARG B 1 101 ? 20.735 9.240 -9.466 1.00 72.48 124 ARG B CA 1
ATOM 1733 C C . ARG B 1 101 ? 21.083 10.662 -9.101 1.00 75.86 124 ARG B C 1
ATOM 1734 O O . ARG B 1 101 ? 20.898 11.597 -9.906 1.00 72.33 124 ARG B O 1
ATOM 1742 N N . THR B 1 102 ? 21.548 10.827 -7.858 1.00 77.40 125 THR B N 1
ATOM 1743 C CA . THR B 1 102 ? 22.002 12.109 -7.353 1.00 80.16 125 THR B CA 1
ATOM 1744 C C . THR B 1 102 ? 23.509 12.105 -7.414 1.00 84.21 125 THR B C 1
ATOM 1745 O O . THR B 1 102 ? 24.150 11.236 -6.832 1.00 85.29 125 THR B O 1
ATOM 1749 N N . PHE B 1 103 ? 24.068 13.032 -8.188 1.00 80.46 126 PHE B N 1
ATOM 1750 C CA . PHE B 1 103 ? 25.504 13.143 -8.408 1.00 79.68 126 PHE B CA 1
ATOM 1751 C C . PHE B 1 103 ? 26.060 14.330 -7.728 1.00 85.33 126 PHE B C 1
ATOM 1752 O O . PHE B 1 103 ? 25.408 15.375 -7.682 1.00 84.66 126 PHE B O 1
ATOM 1760 N N . LYS B 1 104 ? 27.317 14.225 -7.313 1.00 85.05 127 LYS B N 1
ATOM 1761 C CA . LYS B 1 104 ? 28.077 15.351 -6.822 1.00 87.56 127 LYS B CA 1
ATOM 1762 C C . LYS B 1 104 ? 28.697 16.020 -8.041 1.00 89.75 127 LYS B C 1
ATOM 1763 O O . LYS B 1 104 ? 29.310 15.333 -8.877 1.00 86.37 127 LYS B O 1
ATOM 1769 N N . VAL B 1 105 ? 28.457 17.326 -8.206 1.00 88.06 128 VAL B N 1
ATOM 1770 C CA . VAL B 1 105 ? 29.017 18.062 -9.328 1.00 88.12 128 VAL B CA 1
ATOM 1771 C C . VAL B 1 105 ? 30.432 18.469 -8.960 1.00 96.58 128 VAL B C 1
ATOM 1772 O O . VAL B 1 105 ? 30.623 19.414 -8.186 1.00 100.62 128 VAL B O 1
ATOM 1776 N N . GLU B 1 106 ? 31.433 17.710 -9.455 1.00 92.03 129 GLU B N 1
ATOM 1777 C CA . GLU B 1 106 ? 32.857 17.999 -9.179 1.00 93.32 129 GLU B CA 1
ATOM 1778 C C . GLU B 1 106 ? 33.362 19.091 -10.111 1.00 96.96 129 GLU B C 1
ATOM 1779 O O . GLU B 1 106 ? 34.120 19.952 -9.688 1.00 98.85 129 GLU B O 1
ATOM 1785 N N . GLU B 1 107 ? 32.922 19.061 -11.378 1.00 92.44 130 GLU B N 1
ATOM 1786 C CA . GLU B 1 107 ? 33.318 20.027 -12.397 1.00 94.23 130 GLU B CA 1
ATOM 1787 C C . GLU B 1 107 ? 32.139 20.367 -13.320 1.00 97.91 130 GLU B C 1
ATOM 1788 O O . GLU B 1 107 ? 31.345 19.494 -13.687 1.00 92.90 130 GLU B O 1
ATOM 1794 N N . LEU B 1 108 ? 32.014 21.650 -13.644 1.00 98.59 131 LEU B N 1
ATOM 1795 C CA . LEU B 1 108 ? 31.065 22.174 -14.602 1.00 98.15 131 LEU B CA 1
ATOM 1796 C C . LEU B 1 108 ? 31.593 23.487 -15.125 1.00 108.33 131 LEU B C 1
ATOM 1797 O O . LEU B 1 108 ? 31.662 24.479 -14.386 1.00 110.20 131 LEU B O 1
ATOM 1802 N N . THR B 1 109 ? 32.053 23.463 -16.385 1.00 107.40 132 THR B N 1
ATOM 1803 C CA . THR B 1 109 ? 32.605 24.622 -17.085 1.00 111.26 132 THR B CA 1
ATOM 1804 C C . THR B 1 109 ? 31.852 24.754 -18.406 1.00 115.58 132 THR B C 1
ATOM 1805 O O . THR B 1 109 ? 30.870 24.043 -18.612 1.00 112.28 132 THR B O 1
ATOM 1809 N N . ASP B 1 110 ? 32.300 25.649 -19.301 1.00 116.24 133 ASP B N 1
ATOM 1810 C CA . ASP B 1 110 ? 31.646 25.848 -20.601 1.00 115.71 133 ASP B CA 1
ATOM 1811 C C . ASP B 1 110 ? 31.967 24.676 -21.561 1.00 114.70 133 ASP B C 1
ATOM 1812 O O . ASP B 1 110 ? 31.293 24.521 -22.572 1.00 113.59 133 ASP B O 1
ATOM 1817 N N . LYS B 1 111 ? 32.971 23.841 -21.224 1.00 109.38 134 LYS B N 1
ATOM 1818 C CA . LYS B 1 111 ? 33.355 22.700 -22.053 1.00 107.21 134 LYS B CA 1
ATOM 1819 C C . LYS B 1 111 ? 33.267 21.347 -21.275 1.00 107.96 134 LYS B C 1
ATOM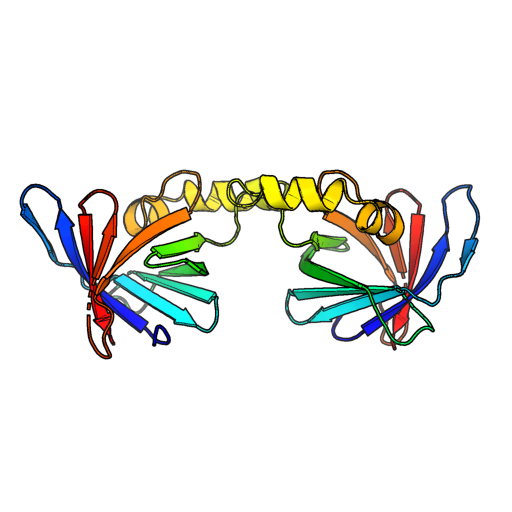 1820 O O . LYS B 1 111 ? 32.664 20.400 -21.787 1.00 105.58 134 LYS B O 1
ATOM 1822 N N . LYS B 1 112 ? 33.851 21.254 -20.056 1.00 103.46 135 LYS B N 1
ATOM 1823 C CA . LYS B 1 112 ? 33.856 19.985 -19.310 1.00 99.45 135 LYS B CA 1
ATOM 1824 C C . LYS B 1 112 ? 32.787 19.934 -18.180 1.00 98.41 135 LYS B C 1
ATOM 1825 O O . LYS B 1 112 ? 32.296 20.961 -17.715 1.00 99.34 135 LYS B O 1
ATOM 1839 N N . ARG B 1 114 ? 32.135 16.971 -14.752 1.00 82.61 137 ARG B N 1
ATOM 1840 C CA . ARG B 1 114 ? 32.507 15.740 -14.065 1.00 81.60 137 ARG B CA 1
ATOM 1841 C C . ARG B 1 114 ? 31.571 15.502 -12.890 1.00 84.08 137 ARG B C 1
ATOM 1842 O O . ARG B 1 114 ? 31.526 16.286 -11.938 1.00 85.71 137 ARG B O 1
ATOM 1850 N N . LEU B 1 115 ? 30.785 14.444 -12.993 1.00 78.43 138 LEU B N 1
ATOM 1851 C CA . LEU B 1 115 ? 29.846 14.045 -11.957 1.00 78.30 138 LEU B CA 1
ATOM 1852 C C . LEU B 1 115 ? 30.442 12.894 -11.146 1.00 84.49 138 LEU B C 1
ATOM 1853 O O . LEU B 1 115 ? 31.321 12.180 -11.634 1.00 84.48 138 LEU B O 1
ATOM 1858 N N . ASN B 1 116 ? 29.997 12.725 -9.907 1.00 81.95 139 ASN B N 1
ATOM 1859 C CA . ASN B 1 116 ? 30.548 11.667 -9.102 1.00 83.01 139 ASN B CA 1
ATOM 1860 C C . ASN B 1 116 ? 29.469 10.914 -8.404 1.00 87.74 139 ASN B C 1
ATOM 1861 O O . ASN B 1 116 ? 28.641 11.524 -7.716 1.00 89.93 139 ASN B O 1
ATOM 1866 N N . TYR B 1 117 ? 29.475 9.585 -8.540 1.00 81.88 140 TYR B N 1
ATOM 1867 C CA . TYR B 1 117 ? 28.519 8.795 -7.795 1.00 82.08 140 TYR B CA 1
ATOM 1868 C C . TYR B 1 117 ? 29.210 7.659 -7.101 1.00 90.87 140 TYR B C 1
ATOM 1869 O O . TYR B 1 117 ? 29.629 6.705 -7.761 1.00 92.08 140 TYR B O 1
ATOM 1878 N N . GLU B 1 118 ? 29.301 7.744 -5.751 1.00 89.50 141 GLU B N 1
ATOM 1879 C CA . GLU B 1 118 ? 29.919 6.745 -4.878 1.00 90.48 141 GLU B CA 1
ATOM 1880 C C . GLU B 1 118 ? 31.290 6.330 -5.421 1.00 93.87 141 GLU B C 1
ATOM 1881 O O . GLU B 1 118 ? 31.622 5.138 -5.438 1.00 96.97 141 GLU B O 1
ATOM 1887 N N . GLY B 1 119 ? 32.065 7.316 -5.874 1.00 86.64 142 GLY B N 1
ATOM 1888 C CA . GLY B 1 119 ? 33.416 7.086 -6.369 1.00 86.95 142 GLY B CA 1
ATOM 1889 C C . GLY B 1 119 ? 33.551 6.910 -7.856 1.00 89.82 142 GLY B C 1
ATOM 1890 O O . GLY B 1 119 ? 34.661 7.009 -8.379 1.00 92.06 142 GLY B O 1
ATOM 1891 N N . THR B 1 120 ? 32.446 6.616 -8.552 1.00 83.63 143 THR B N 1
ATOM 1892 C CA . THR B 1 120 ? 32.477 6.492 -10.006 1.00 81.30 143 THR B CA 1
ATOM 1893 C C . THR B 1 120 ? 32.374 7.902 -10.592 1.00 83.39 143 THR B C 1
ATOM 1894 O O . THR B 1 120 ? 31.428 8.625 -10.285 1.00 83.39 143 THR B O 1
ATOM 1898 N N . LYS B 1 121 ? 33.369 8.300 -11.381 1.00 78.43 144 LYS B N 1
ATOM 1899 C CA . LYS B 1 121 ? 33.388 9.599 -12.017 1.00 78.50 144 LYS B CA 1
ATOM 1900 C C . LYS B 1 121 ? 32.788 9.510 -13.432 1.00 86.21 144 LYS B C 1
ATOM 1901 O O . LYS B 1 121 ? 33.082 8.571 -14.174 1.00 84.60 144 LYS B O 1
ATOM 1903 N N . TYR B 1 122 ? 31.870 10.446 -13.759 1.00 87.27 145 TYR B N 1
ATOM 1904 C CA . TYR B 1 122 ? 31.232 10.585 -15.076 1.00 87.33 145 TYR B CA 1
ATOM 1905 C C . TYR B 1 122 ? 31.865 11.800 -15.763 1.00 93.29 145 TYR B C 1
ATOM 1906 O O . TYR B 1 122 ? 31.652 12.929 -15.311 1.00 93.68 145 TYR B O 1
ATOM 1915 N N . VAL B 1 123 ? 32.732 11.563 -16.781 1.00 89.20 146 VAL B N 1
ATOM 1916 C CA . VAL B 1 123 ? 33.523 12.621 -17.427 1.00 89.02 146 VAL B CA 1
ATOM 1917 C C . VAL B 1 123 ? 32.937 12.981 -18.789 1.00 89.02 146 VAL B C 1
ATOM 1918 O O . VAL B 1 123 ? 33.047 12.204 -19.740 1.00 87.10 146 VAL B O 1
ATOM 1922 N N . PHE B 1 124 ? 32.346 14.197 -18.876 1.00 84.19 147 PHE B N 1
ATOM 1923 C CA . PHE B 1 124 ? 31.659 14.707 -20.074 1.00 82.05 147 PHE B CA 1
ATOM 1924 C C . PHE B 1 124 ? 32.369 15.872 -20.715 1.00 86.70 147 PHE B C 1
ATOM 1925 O O . PHE B 1 124 ? 32.941 16.711 -20.024 1.00 88.47 147 PHE B O 1
ATOM 1933 N N . ARG B 1 125 ? 32.212 15.990 -22.031 1.00 83.60 148 ARG B N 1
ATOM 1934 C CA . ARG B 1 125 ? 32.654 17.142 -22.814 1.00 86.38 148 ARG B CA 1
ATOM 1935 C C . ARG B 1 125 ? 31.435 17.725 -23.562 1.00 86.58 148 ARG B C 1
ATOM 1936 O O . ARG B 1 125 ? 30.618 16.962 -24.085 1.00 84.29 148 ARG B O 1
ATOM 1944 N N . LYS B 1 126 ? 31.263 19.060 -23.531 1.00 83.32 149 LYS B N 1
ATOM 1945 C CA . LYS B 1 126 ? 30.137 19.720 -24.202 1.00 83.01 149 LYS B CA 1
ATOM 1946 C C . LYS B 1 126 ? 30.252 19.537 -25.727 1.00 92.45 149 LYS B C 1
ATOM 1947 O O . LYS B 1 126 ? 31.346 19.701 -26.292 1.00 93.13 149 LYS B O 1
ATOM 1953 N N . TYR B 1 127 ? 29.128 19.150 -26.390 1.00 90.99 150 TYR B N 1
ATOM 1954 C CA . TYR B 1 127 ? 29.129 18.899 -27.840 1.00 129.25 150 TYR B CA 1
ATOM 1955 C C . TYR B 1 127 ? 28.474 20.066 -28.614 1.00 126.39 150 TYR B C 1
ATOM 1956 O O . TYR B 1 127 ? 27.248 20.225 -28.610 1.00 91.75 150 TYR B O 1
#

B-factor: mean 95.09, std 19.66, range [58.91, 174.16]

CATH classification: 2.40.128.280

Foldseek 3Di:
DQAAKKAFQWKAAQVGDIGGGGQWIWGDDPFKIKIWGDPVPDIDIWIFGWDDDDQKIKTATPPFCDPVCVVVLQVQQVDVVCCVHPVPHSRRMDMWGNPDDDPFWWTDDPRMIGIIGGD/DQAAKKAFQWKDAQPDDTGGAGFWIWGDDPFKIKIWGDPVPDIDIWIFGWDDDDQKIKTATPPFCDPVCVVVLQVQLVDPCCCVHPVCHSRRMDMWGNPDDDPFWWTDDPRMIGTIGGD

Nearest PDB structures (foldseek):
  5byp-assembly2_B  TM=9.943E-01  e=1.742E-22  Bacteroides eggerthii DSM 20697
  4qrl-assembly1_A  TM=9.193E-01  e=8.789E-14  Bacteroides uniformis ATCC 8492
  4jgl-assembly1_A  TM=4.700E-01  e=2.695E-01  Bacteroides eggerthii DSM 20697
  3n4s-assembly2_D 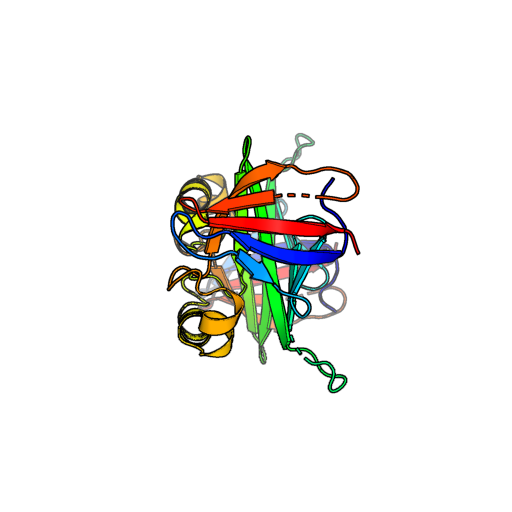 TM=3.919E-01  e=2.959E+00  Saccharomyces cerevisiae
  5byp-assembly2_B  TM=1.008E+00  e=1.069E-23  Bacteroides eggerthii DSM 20697

Sequence (238 aa):
DWVGKWQLREYQYPDGKVQKVDSIFYGFQKGSFLAYCNKSGSYEGFYGYYKLKDDEISITLWPDNSSGNEAAHEELVNSASYKNFFGWGDTGERTFKVEELTDKKRLNYEGTKYVFRKYDWVGKWQLREYQYPDGKVQKVDSIFYGFQKGSFLAYCNKSGSYEGFYGYYKLKDDEISITLWPDNSSGNEAAHEELVNSASYKNFFGWGDTGERTFKVEELTDKKRLNYEGTKYVFRKY

Solvent-accessible surface area: 13152 Å² total

Secondary structure (DSSP, 8-state):
---EEEEEEEEE-TTS-EEE--S-EEEEETTEEEEE--TTT---EEEEEEEEETTEEEEEESS-SSGGGHHHHHHHHTSHHHHHHT---TT-EEEEEE----S---EEETTEEEEEEE-/---EEEEEEEEE-SSS-EEE-SS-EEEEETTEEEEE--TTT---EEEEEEEEETTEEEEEESS-SSGGGHHHHHHHHTSHHHHHHT---TT-EEEEEE----S---EEETTEEEEEEE-

Radius of gyration: 21.78 Å; Cα contacts (8 Å, |Δi|>4): 487; chains: 2; bounding box: 68×46×42 Å